Protein 9IQL (pdb70)

InterPro domains:
  IPR032710 NTF2-like domain superfamily [SSF54427] (3-113)
  IPR037401 SnoaL-like domain [PF12680] (7-111)

Radius of gyration: 18.55 Å; Cα contacts (8 Å, |Δi|>4): 536; chains: 2; bounding box: 49×42×44 Å

Nearest PDB structures (foldseek):
  4j9a-assembly1_A  TM=6.508E-01  e=3.817E-07  Pseudomonas aeruginosa PAO1
  3g16-assembly1_B  TM=7.110E-01  e=1.780E-06  Methylibium petroleiphilum PM1
  4kvh-assembly1_A-2  TM=7.326E-01  e=2.394E-06  Halomicrobium mukohataei DSM 12286
  6hnm-assembly1_A  TM=6.860E-01  e=4.360E-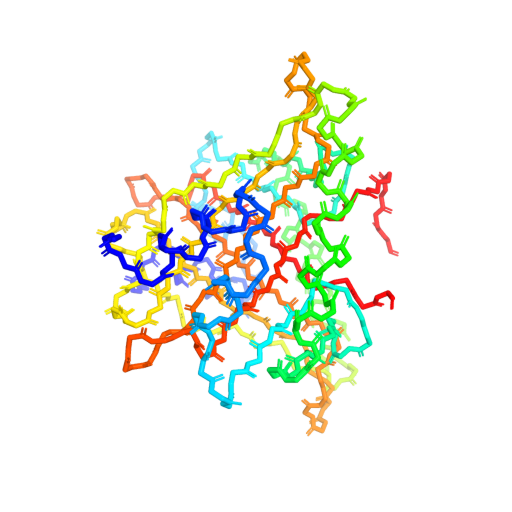05  Streptomyces antibioticus
  3g0k-assembly1_A-2  TM=7.110E-01  e=7.055E-04  Novosphingobium aromaticivorans DSM 12444

B-factor: mean 34.71, std 13.59, range [12.4, 86.82]

Secondary structure (DSSP, 8-state):
--SHHHHHHHHHHHT-HHHHHTTEEEEEEEEESEEBTTBEEEEHHHHHHHHHHHHHHHHHHHHTT-EEEEPPPEEBSSTTEEEEEEEEE-TTS-EEEEEEEEEEEETTEEEEEEEEE-B--/--SHHHHHHHHHHTT-HHHHHTTEEEEEEEEESBSBTTBEEEEHHHHHHHHHHHHHHHHHHHTTT-EEEEPPPEEBSSTTEEEEEEEEE-TT--EEEEEEEEEEEETTEEEEEEEEE-EE-S---

Solvent-accessible surface area: 12865 Å² total; per-residue (Å²): 88,167,28,24,0,19,70,13,36,72,4,39,90,160,37,65,23,82,23,1,79,47,5,1,10,123,87,1,39,15,35,15,6,32,0,69,85,6,1,75,51,44,61,24,116,79,0,87,94,23,13,60,90,75,43,85,104,41,139,74,33,152,93,116,35,47,78,42,43,114,76,99,16,46,48,5,99,62,98,67,43,0,2,0,49,32,9,34,79,89,87,127,37,90,35,24,28,53,1,0,2,6,0,33,18,106,139,50,84,0,39,32,11,8,14,0,78,4,31,101,89,92,158,27,24,0,37,69,11,37,97,5,36,95,166,35,63,21,87,21,1,76,57,6,0,7,123,85,1,38,13,35,16,7,88,7,106,86,7,2,126,51,25,63,25,116,85,0,96,88,19,14,45,83,72,58,99,124,48,157,68,36,169,82,119,44,43,66,41,61,111,92,91,14,50,51,5,94,64,102,70,44,0,4,0,50,30,19,35,90,78,90,123,28,85,37,25,25,53,1,0,2,4,0,32,18,101,139,57,87,0,37,32,12,8,15,2,92,1,26,98,77,94,70,64,156

Organism: Saccharothrix syringae (NCBI:txid103733)

Structure (mmCIF, N/CA/C/O backbone):
data_9IQL
#
_entry.id   9IQL
#
_cell.length_a   52.239
_cell.length_b   52.239
_cell.length_c   203.458
_cell.angle_alpha   90.000
_cell.angle_beta   90.000
_cell.angle_gamma   90.000
#
_symmetry.space_group_name_H-M   'P 43 21 2'
#
loop_
_entity.id
_entity.type
_entity.pdbx_description
1 polymer 'Nuclear transport factor 2 family protein'
2 non-polymer (5~{R},6~{R})-6-[(~{E})-5-[(2~{S},3~{S},5~{S})-5-(2-hydroxyethyl)-3,5-dimethyl-oxolan-2-yl]-3-methyl-2-oxidanylidene-pent-3-enyl]-5-propyl-oxane-2,4-dione
3 non-polymer 1,2-ETHANEDIOL
4 non-polymer DI(HYDROXYETHYL)ETHER
5 non-polymer 'SULFATE ION'
6 water water
#
loop_
_atom_site.group_PDB
_atom_site.id
_atom_site.typ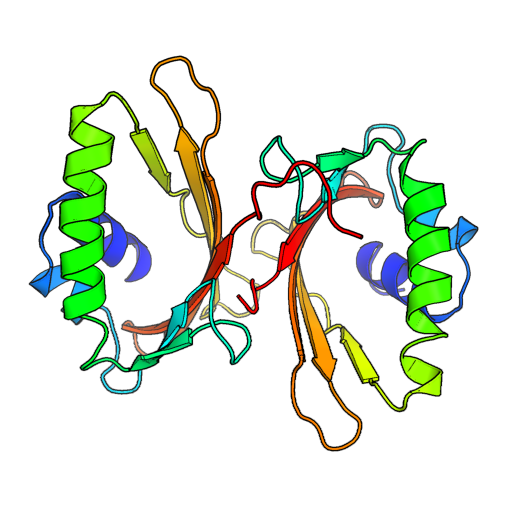e_symbol
_atom_site.label_atom_id
_atom_site.label_alt_id
_atom_site.label_comp_id
_atom_site.label_asym_id
_atom_site.label_entity_id
_atom_site.label_seq_id
_atom_site.pdbx_PDB_ins_code
_atom_site.Cartn_x
_atom_site.Cartn_y
_atom_site.Cartn_z
_atom_site.occupancy
_atom_site.B_iso_or_equiv
_atom_site.auth_seq_id
_atom_site.auth_comp_id
_atom_site.auth_asym_id
_atom_site.auth_atom_id
_atom_site.pdbx_PDB_model_num
ATOM 1 N N . ALA A 1 2 ? -2.63617 -5.44377 3.81197 1.000 28.07164 2 ALA A N 1
ATOM 2 C CA . ALA A 1 2 ? -1.35488 -5.74380 3.15493 1.000 26.10777 2 ALA A CA 1
ATOM 3 C C . ALA A 1 2 ? -0.52465 -4.46949 2.95917 1.000 27.07188 2 ALA A C 1
ATOM 4 O O . ALA A 1 2 ? -1.07053 -3.36941 2.99409 1.000 28.38576 2 ALA A O 1
ATOM 6 N N . LYS A 1 3 ? 0.78697 -4.60515 2.75727 1.000 24.45613 3 LYS A N 1
ATOM 7 C CA . LYS A 1 3 ? 1.62109 -3.41151 2.58830 1.000 24.17539 3 LYS A CA 1
ATOM 8 C C . LYS A 1 3 ? 1.49593 -2.77712 1.21679 1.000 26.62332 3 LYS A C 1
ATOM 9 O O . LYS A 1 3 ? 1.96991 -1.64509 1.04343 1.000 30.15373 3 LYS A O 1
ATOM 15 N N . SER A 1 4 ? 0.89541 -3.47228 0.25281 1.000 22.12577 4 SER A N 1
ATOM 16 C CA . SER A 1 4 ? 0.71573 -3.01301 -1.12288 1.000 20.93194 4 SER A CA 1
ATOM 17 C C . SER A 1 4 ? -0.08925 -4.08383 -1.84462 1.000 19.83755 4 SER A C 1
ATOM 18 O O . SER A 1 4 ? -0.29424 -5.17981 -1.31569 1.000 20.56405 4 SER A O 1
ATOM 21 N N . VAL A 1 5 ? -0.58595 -3.73945 -3.03742 1.000 19.60074 5 VAL A N 1
ATOM 22 C CA . VAL A 1 5 ? -1.38761 -4.68288 -3.81537 1.000 18.68762 5 VAL A CA 1
ATOM 23 C C . VAL A 1 5 ? -0.54024 -5.85426 -4.27308 1.000 17.44429 5 VAL A C 1
ATOM 24 O O . VAL A 1 5 ? -1.07232 -6.94107 -4.50455 1.000 18.44580 5 VAL A O 1
ATOM 28 N N . ILE A 1 6 ? 0.77252 -5.67934 -4.38729 1.000 16.64882 6 ILE A N 1
ATOM 29 C CA . ILE A 1 6 ? 1.62807 -6.81096 -4.71067 1.000 17.04723 6 ILE A CA 1
ATOM 30 C C . ILE A 1 6 ? 1.71376 -7.74281 -3.51623 1.000 17.31210 6 ILE A C 1
ATOM 31 O O . ILE A 1 6 ? 1.58112 -8.96081 -3.65024 1.000 17.99467 6 ILE A O 1
ATOM 36 N N . HIS A 1 7 ? 1.92995 -7.18926 -2.32377 1.000 17.51726 7 HIS A N 1
ATOM 37 C CA . HIS A 1 7 ? 1.81887 -8.00109 -1.10741 1.000 18.84131 7 HIS A CA 1
ATOM 38 C C . HIS A 1 7 ? 0.47468 -8.70937 -1.03268 1.000 22.42574 7 HIS A C 1
ATOM 39 O O . HIS A 1 7 ? 0.39136 -9.87356 -0.62228 1.000 25.91635 7 HIS A O 1
ATOM 46 N N . GLN A 1 8 ? -0.60892 -8.00541 -1.35526 1.000 21.38995 8 GLN A N 1
ATOM 47 C CA . GLN A 1 8 ? -1.90663 -8.65960 -1.25551 1.000 22.85504 8 GLN A CA 1
ATOM 48 C C . GLN A 1 8 ? -1.98520 -9.83832 -2.22067 1.000 21.37606 8 GLN A C 1
ATOM 49 O O . GLN A 1 8 ? -2.55881 -10.88368 -1.88314 1.000 23.43490 8 GLN A O 1
ATOM 55 N N . PHE A 1 9 ? -1.41250 -9.69418 -3.41679 1.000 19.92817 9 PHE A N 1
ATOM 56 C CA . PHE A 1 9 ? -1.48875 -10.77019 -4.40659 1.000 19.55770 9 PHE A CA 1
ATOM 57 C C . PHE A 1 9 ? -0.79519 -12.01435 -3.89913 1.000 20.45842 9 PHE A C 1
ATOM 58 O O . PHE A 1 9 ? -1.35405 -13.11941 -3.95874 1.000 22.64948 9 PHE A O 1
ATOM 66 N N . PHE A 1 10 ? 0.41431 -11.85615 -3.36609 1.000 19.82603 10 PHE A N 1
ATOM 67 C CA . PHE A 1 10 ? 1.12940 -13.04033 -2.91092 1.000 21.66677 10 PHE A CA 1
ATOM 68 C C . PHE A 1 10 ? 0.52593 -13.59192 -1.64159 1.000 25.47480 10 PHE A C 1
ATOM 69 O O . PHE A 1 10 ? 0.52560 -14.80860 -1.44539 1.000 28.07718 10 PHE A O 1
ATOM 77 N N . GLU A 1 11 ? -0.03820 -12.73081 -0.78703 1.000 23.91596 11 GLU A N 1
ATOM 78 C CA . GLU A 1 11 ? -0.68389 -13.23427 0.41270 1.000 26.29115 11 GLU A CA 1
ATOM 79 C C . GLU A 1 11 ? -1.94186 -14.02731 0.06577 1.000 26.86914 11 GLU A C 1
ATOM 80 O O . GLU A 1 11 ? -2.17148 -15.10434 0.62312 1.000 30.60006 11 GLU A O 1
ATOM 86 N N . SER A 1 12 ? -2.75318 -13.52722 -0.87148 1.000 24.18820 12 SER A N 1
ATOM 87 C CA . SER A 1 12 ? -3.92144 -14.29704 -1.30712 1.000 30.13823 12 SER A CA 1
ATOM 88 C C . SER A 1 12 ? -3.49611 -15.62744 -1.90728 1.000 27.59935 12 SER A C 1
ATOM 89 O O . SER A 1 12 ? -4.07751 -16.67589 -1.60022 1.000 35.85207 12 SER A O 1
ATOM 92 N N . GLY A 1 13 ? -2.50884 -15.59906 -2.79473 1.000 28.30879 13 GLY A N 1
ATOM 93 C CA . GLY A 1 13 ? -2.04075 -16.83805 -3.39654 1.000 32.48059 13 GLY A CA 1
ATOM 94 C C . GLY A 1 13 ? -1.59432 -17.84250 -2.35408 1.000 38.88035 13 GLY A C 1
ATOM 95 O O . GLY A 1 13 ? -1.99643 -19.01038 -2.37475 1.000 40.53664 13 GLY A O 1
ATOM 96 N N . ALA A 1 14 ? -0.75436 -17.39728 -1.42348 1.000 32.46505 14 ALA A N 1
ATOM 97 C CA . ALA A 1 14 ? -0.31246 -18.26603 -0.34581 1.000 30.37646 14 ALA A CA 1
ATOM 98 C C . ALA A 1 14 ? -1.47578 -18.82404 0.44995 1.000 39.83953 14 ALA A C 1
ATOM 99 O O . ALA A 1 14 ? -1.33133 -19.88268 1.06853 1.000 37.26087 14 ALA A O 1
ATOM 101 N N . LYS A 1 15 ? -2.62734 -18.15570 0.43682 1.000 32.48216 15 LYS A N 1
ATOM 102 C CA . LYS A 1 15 ? -3.79040 -18.63089 1.16485 1.000 39.31205 15 LYS A CA 1
ATOM 103 C C . LYS A 1 15 ? -4.68257 -19.53488 0.32073 1.000 40.77032 15 LYS A C 1
ATOM 104 O O . LYS A 1 15 ? -5.62456 -20.12552 0.85660 1.000 43.83865 15 LYS A O 1
ATOM 110 N N . GLY A 1 16 ? -4.39408 -19.68520 -0.97028 1.000 42.42214 16 GLY A N 1
ATOM 111 C CA . GLY A 1 16 ? -5.31303 -20.38276 -1.84178 1.000 41.17078 16 GLY A CA 1
ATOM 112 C C . GLY A 1 16 ? -6.53044 -19.59007 -2.24621 1.000 39.35684 16 GLY A C 1
ATOM 113 O O . GLY A 1 16 ? -7.48236 -20.17952 -2.76392 1.000 43.89835 16 GLY A O 1
ATOM 114 N N . ASP A 1 17 ? -6.54040 -18.27672 -2.00806 1.000 36.10664 17 ASP A N 1
ATOM 115 C CA . ASP A 1 17 ? -7.68095 -17.43119 -2.34926 1.000 39.17028 17 ASP A CA 1
ATOM 116 C C . ASP A 1 17 ? -7.50088 -16.93601 -3.78036 1.000 33.25022 17 ASP A C 1
ATOM 117 O O . ASP A 1 17 ? -7.05183 -15.81899 -4.04647 1.000 33.93688 17 ASP A O 1
ATOM 122 N N . VAL A 1 18 ? -7.86470 -17.80498 -4.72067 1.000 33.25578 18 VAL A N 1
ATOM 123 C CA . VAL A 1 18 ? -7.77894 -17.45979 -6.13692 1.000 31.74777 18 VAL A CA 1
ATOM 124 C C . VAL A 1 18 ? -8.54741 -16.17396 -6.41847 1.000 26.89523 18 VAL A C 1
ATOM 125 O O . VAL A 1 18 ? -8.06778 -15.28273 -7.13337 1.000 28.02262 18 VAL A O 1
ATOM 129 N N . ASP A 1 19 ? -9.75779 -16.06996 -5.88299 1.000 29.41531 19 ASP A N 1
ATOM 130 C CA . ASP A 1 19 ? -10.58221 -14.90345 -6.16533 1.000 30.93493 19 ASP A CA 1
ATOM 131 C C . ASP A 1 19 ? -9.95360 -13.63474 -5.60085 1.000 32.63340 19 ASP A C 1
ATOM 132 O O . ASP A 1 19 ? -9.99069 -12.57943 -6.24672 1.000 31.20618 19 ASP A O 1
ATOM 137 N N . GLY A 1 20 ? -9.36320 -13.71819 -4.40420 1.000 29.93536 20 GLY A N 1
ATOM 138 C CA . GLY A 1 20 ? -8.69507 -12.55456 -3.84400 1.000 26.82675 20 GLY A CA 1
ATOM 139 C C . GLY A 1 20 ? -7.49150 -12.13099 -4.65966 1.000 33.03214 20 GLY A C 1
ATOM 140 O O . GLY A 1 20 ? -7.25451 -10.93592 -4.85932 1.000 26.92382 20 GLY A O 1
ATOM 141 N N . ALA A 1 21 ? -6.72803 -13.10425 -5.16668 1.000 23.52930 21 ALA A N 1
ATOM 142 C CA . ALA A 1 21 ? -5.56477 -12.77323 -5.98481 1.000 21.51845 21 ALA A CA 1
ATOM 143 C C . ALA A 1 21 ? -5.98882 -12.18925 -7.32474 1.000 21.48019 21 ALA A C 1
ATOM 144 O O . ALA A 1 21 ? -5.38357 -11.22282 -7.80668 1.000 20.91511 21 ALA A O 1
ATOM 146 N N . TRP A 1 22 ? -7.02712 -12.76220 -7.93255 1.000 21.07873 22 TRP A N 1
ATOM 147 C CA . TRP A 1 22 ? -7.50816 -12.29941 -9.22648 1.000 21.31794 22 TRP A CA 1
ATOM 148 C C . TRP A 1 22 ? -7.96136 -10.84543 -9.14378 1.000 22.38562 22 TRP A C 1
ATOM 149 O O . TRP A 1 22 ? -7.71306 -10.05450 -10.06137 1.000 20.23212 22 TRP A O 1
ATOM 160 N N . ALA A 1 23 ? -8.55994 -10.46967 -8.02277 1.000 22.92483 23 ALA A N 1
ATOM 161 C CA . ALA A 1 23 ? -9.09413 -9.12826 -7.86278 1.000 24.81636 23 ALA A CA 1
ATOM 162 C C . ALA A 1 23 ? -8.00563 -8.07773 -7.73802 1.000 21.05935 23 ALA A C 1
ATOM 163 O O . ALA A 1 23 ? -8.32385 -6.88780 -7.82671 1.000 23.75395 23 ALA A O 1
ATOM 165 N N . CYS A 1 24 ? -6.75232 -8.48203 -7.50462 1.000 19.63271 24 CYS A N 1
ATOM 166 C CA . CYS A 1 24 ? -5.63430 -7.55071 -7.48237 1.000 18.78262 24 CYS A CA 1
ATOM 167 C C . CYS A 1 24 ? -5.34946 -6.95928 -8.85277 1.000 20.15328 24 CYS A C 1
ATOM 168 O O . CYS A 1 24 ? -4.69471 -5.91095 -8.91998 1.000 20.10552 24 CYS A O 1
ATOM 171 N N . PHE A 1 25 ? -5.86244 -7.56450 -9.93251 1.000 18.79412 25 PHE A N 1
ATOM 172 C CA . PHE A 1 25 ? -5.57839 -7.08856 -11.28884 1.000 17.21107 25 PHE A CA 1
ATOM 173 C C . PHE A 1 25 ? -6.65111 -6.11557 -11.78528 1.000 18.24930 25 PHE A C 1
ATOM 174 O O . PHE A 1 25 ? -7.85637 -6.30558 -11.55659 1.000 19.81973 25 PHE A O 1
ATOM 182 N N . ALA A 1 26 ? -6.20118 -5.06928 -12.48187 1.000 18.58310 26 ALA A N 1
ATOM 183 C CA . ALA A 1 26 ? -7.10867 -4.14552 -13.14975 1.000 20.10457 26 ALA A CA 1
ATOM 184 C C . ALA A 1 26 ? -7.78522 -4.87406 -14.30045 1.000 20.55010 26 ALA A C 1
ATOM 185 O O . ALA A 1 26 ? -7.26618 -5.86771 -14.81281 1.000 21.11285 26 ALA A O 1
ATOM 187 N N . ASP A 1 27 ? -8.95857 -4.38163 -14.72338 1.000 21.83653 27 ASP A N 1
ATOM 188 C CA . ASP A 1 27 ? -9.64776 -5.12463 -15.77301 1.000 21.93201 27 ASP A CA 1
ATOM 189 C C . ASP A 1 27 ? -8.86952 -5.11984 -17.08649 1.000 21.37864 27 ASP A C 1
ATOM 190 O O . ASP A 1 27 ? -9.04282 -6.04249 -17.89057 1.000 24.53145 27 ASP A O 1
ATOM 195 N N . ASP A 1 28 ? -8.02358 -4.11334 -17.33208 1.000 21.26045 28 ASP A N 1
ATOM 196 C CA . ASP A 1 28 ? -7.17625 -4.11370 -18.52265 1.000 21.52579 28 ASP A CA 1
ATOM 197 C C . ASP A 1 28 ? -5.76637 -4.66132 -18.27282 1.000 24.12632 28 ASP A C 1
ATOM 198 O O . ASP A 1 28 ? -4.87200 -4.43439 -19.09868 1.000 24.75559 28 ASP A O 1
ATOM 203 N N . ALA A 1 29 ? -5.55612 -5.39715 -17.18008 1.000 18.70080 29 ALA A N 1
ATOM 204 C CA . ALA A 1 29 ? -4.25080 -5.94385 -16.84175 1.000 18.38275 29 ALA A CA 1
ATOM 205 C C . ALA A 1 29 ? -3.85022 -7.06456 -17.79174 1.000 20.89818 29 ALA A C 1
ATOM 206 O O . ALA A 1 29 ? -4.69384 -7.71203 -18.43075 1.000 22.69623 29 ALA A O 1
ATOM 208 N N . VAL A 1 30 ? -2.52831 -7.27585 -17.89295 1.000 16.78496 30 VAL A N 1
ATOM 209 C CA . VAL A 1 30 ? -1.97133 -8.42747 -18.59034 1.000 19.65269 30 VAL A CA 1
ATOM 210 C C . VAL A 1 30 ? -0.94400 -9.10455 -17.7047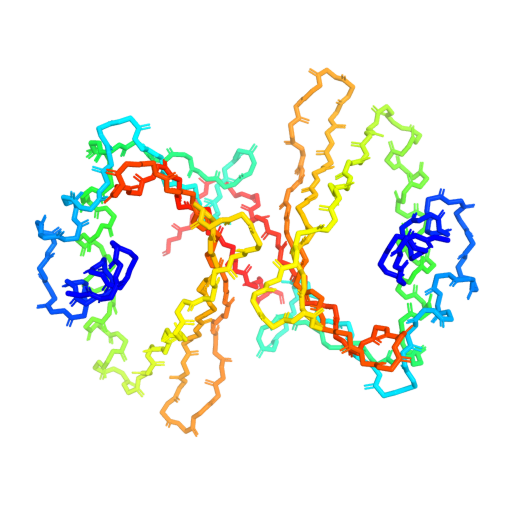1 1.000 18.16739 30 VAL A C 1
ATOM 211 O O . VAL A 1 30 ? -0.18928 -8.45964 -16.96192 1.000 16.76092 30 VAL A O 1
ATOM 215 N N . TRP A 1 31 ? -0.92395 -10.41927 -17.80381 1.000 16.54332 31 TRP A N 1
ATOM 216 C CA . TRP A 1 31 ? 0.11322 -11.26032 -17.24401 1.000 18.37781 31 TRP A CA 1
ATOM 217 C C . TRP A 1 31 ? 0.93806 -11.76483 -18.41470 1.000 20.38737 31 TRP A C 1
ATOM 218 O O . TRP A 1 31 ? 0.41057 -12.41503 -19.32922 1.000 16.54176 31 TRP A O 1
ATOM 229 N N . LEU A 1 32 ? 2.21386 -11.42248 -18.41752 1.000 15.49819 32 LEU A N 1
ATOM 230 C CA . LEU A 1 32 ? 3.10643 -11.75024 -19.53269 1.000 16.36864 32 LEU A CA 1
ATOM 231 C C . LEU A 1 32 ? 3.93595 -12.92971 -19.05210 1.000 19.36875 32 LEU A C 1
ATOM 232 O O . LEU A 1 32 ? 4.90292 -12.77266 -18.30088 1.000 16.35829 32 LEU A O 1
ATOM 237 N N . ALA A 1 33 ? 3.50934 -14.12143 -19.45293 1.000 18.30842 33 ALA A N 1
ATOM 238 C CA . ALA A 1 33 ? 4.08510 -15.35650 -18.95839 1.000 20.48167 33 ALA A CA 1
ATOM 239 C C . ALA A 1 33 ? 5.52519 -15.50230 -19.44429 1.000 17.83781 33 ALA A C 1
ATOM 240 O O . ALA A 1 33 ? 5.93209 -14.92256 -20.46091 1.000 18.80733 33 ALA A O 1
ATOM 242 N N . SER A 1 34 ? 6.29154 -16.30602 -18.71179 1.000 16.69441 34 SER A N 1
ATOM 243 C CA . SER A 1 34 ? 7.72022 -16.44512 -18.99138 1.000 15.91899 34 SER A CA 1
ATOM 244 C C . SER A 1 34 ? 8.04306 -17.30913 -20.20481 1.000 20.01035 34 SER A C 1
ATOM 245 O O . SER A 1 34 ? 9.20591 -17.30504 -20.63321 1.000 20.78690 34 SER A O 1
ATOM 248 N N . GLU A 1 35 ? 7.09078 -18.08342 -20.72551 1.000 20.58590 35 GLU A N 1
ATOM 249 C CA . GLU A 1 35 ? 7.31787 -18.93720 -21.88625 1.000 19.52308 35 GLU A CA 1
ATOM 250 C C . GLU A 1 35 ? 6.16040 -18.77898 -22.85572 1.000 18.80218 35 GLU A C 1
ATOM 251 O O . GLU A 1 35 ? 5.00803 -18.62884 -22.44396 1.000 25.90563 35 GLU A O 1
ATOM 257 N N . GLY A 1 36 ? 6.45808 -18.90243 -24.14238 1.000 21.97071 36 GLY A N 1
ATOM 258 C CA . GLY A 1 36 ? 5.42932 -18.81493 -25.14855 1.000 20.72341 36 GLY A CA 1
ATOM 259 C C . GLY A 1 36 ? 5.97818 -18.22516 -26.42233 1.000 23.90451 36 GLY A C 1
ATOM 260 O O . GLY A 1 36 ? 7.13734 -17.82368 -26.49113 1.000 23.06667 36 GLY A O 1
ATOM 261 N N . PRO A 1 37 ? 5.14275 -18.12567 -27.45463 1.000 23.19029 37 PRO A N 1
ATOM 262 C CA . PRO A 1 37 ? 5.63876 -17.75418 -28.78088 1.000 27.10150 37 PRO A CA 1
ATOM 263 C C . PRO A 1 37 ? 5.87642 -16.26639 -29.01660 1.000 29.59971 37 PRO A C 1
ATOM 264 O O . PRO A 1 37 ? 6.38584 -15.91456 -30.08954 1.000 33.72710 37 PRO A O 1
ATOM 268 N N . GLU A 1 38 ? 5.60900 -15.39363 -28.05434 1.000 34.92989 38 GLU A N 1
ATOM 269 C CA . GLU A 1 38 ? 5.55593 -13.97284 -28.38330 1.000 34.86144 38 GLU A CA 1
ATOM 270 C C . GLU A 1 38 ? 6.88819 -13.22253 -28.46313 1.000 39.80899 38 GLU A C 1
ATOM 271 O O . GLU A 1 38 ? 6.95878 -12.22655 -29.19564 1.000 35.47945 38 GLU A O 1
ATOM 277 N N . PRO A 1 39 ? 7.97123 -13.63199 -27.76678 1.000 33.98516 39 PRO A N 1
ATOM 278 C CA . PRO A 1 39 ? 8.16834 -14.74746 -26.82359 1.000 33.24975 39 PRO A CA 1
ATOM 279 C C . PRO A 1 39 ? 7.47803 -14.47980 -25.49833 1.000 31.76945 39 PRO A C 1
ATOM 280 O O . PRO A 1 39 ? 7.26996 -13.32457 -25.11168 1.000 31.07040 39 PRO A O 1
ATOM 284 N N . GLY A 1 40 ? 7.17847 -15.53367 -24.76330 1.000 31.47314 40 GLY A N 1
ATOM 285 C CA . GLY A 1 40 ? 6.29979 -15.41780 -23.63253 1.000 30.49668 40 GLY A CA 1
ATOM 286 C C . GLY A 1 40 ? 4.88268 -15.53119 -24.13695 1.000 31.12827 40 GLY A C 1
ATOM 287 O O . GLY A 1 40 ? 4.63896 -15.82161 -25.30457 1.000 32.32882 40 GLY A O 1
ATOM 288 N N . ARG A 1 41 ? 3.93360 -15.27125 -23.24497 1.000 19.44331 41 ARG A N 1
ATOM 289 C CA . ARG A 1 41 ? 2.52571 -15.37731 -23.62708 1.000 21.79866 41 ARG A CA 1
ATOM 290 C C . ARG A 1 41 ? 1.70166 -14.34464 -22.88011 1.000 19.78867 41 ARG A C 1
ATOM 291 O O . ARG A 1 41 ? 1.81436 -14.23682 -21.65859 1.000 20.70278 41 ARG A O 1
ATOM 299 N N . THR A 1 42 ? 0.84663 -13.61649 -23.60622 1.000 22.40156 42 THR A N 1
ATOM 300 C CA . THR A 1 42 ? 0.01451 -12.58836 -22.99560 1.000 19.46563 42 THR A CA 1
ATOM 301 C C . THR A 1 42 ? -1.29312 -13.21008 -22.53252 1.000 22.95919 42 THR A C 1
ATOM 302 O O . THR A 1 42 ? -2.01714 -13.82069 -23.32792 1.000 25.74919 42 THR A O 1
ATOM 306 N N . TYR A 1 43 ? -1.57833 -13.07615 -21.24805 1.000 20.81321 43 TYR A N 1
ATOM 307 C CA . TYR A 1 43 ? -2.85892 -13.46386 -20.66779 1.000 24.53161 43 TYR A CA 1
ATOM 308 C C . TYR A 1 43 ? -3.61280 -12.21629 -20.21789 1.000 23.60944 43 TYR A C 1
ATOM 309 O O . TYR A 1 43 ? -3.07336 -11.38647 -19.47315 1.000 21.76174 43 TYR A O 1
ATOM 318 N N . THR A 1 44 ? -4.85361 -12.07457 -20.67940 1.000 21.32130 44 THR A N 1
ATOM 319 C CA . THR A 1 44 ? -5.68749 -10.98395 -20.20976 1.000 24.95792 44 THR A CA 1
ATOM 320 C C . THR A 1 44 ? -6.35425 -11.37631 -18.89783 1.000 23.82550 44 THR A C 1
ATOM 321 O O . THR A 1 44 ? -6.24354 -12.50631 -18.42451 1.000 23.57307 44 THR A O 1
ATOM 325 N N . LYS A 1 45 ? -7.07235 -10.42793 -18.29940 1.000 22.06241 45 LYS A N 1
ATOM 326 C CA . LYS A 1 45 ? -7.59283 -10.69919 -16.96591 1.000 24.03040 45 LYS A CA 1
ATOM 327 C C . LYS A 1 45 ? -8.56471 -11.86974 -16.95780 1.000 27.81439 45 LYS A C 1
ATOM 328 O O . LYS A 1 45 ? -8.58398 -12.64947 -15.99862 1.000 27.99376 45 LYS A O 1
ATOM 334 N N A THR A 1 46 ? -9.39704 -11.99922 -17.99406 0.735 26.69715 46 THR A N 1
ATOM 335 N N B THR A 1 46 ? -9.35625 -12.01725 -18.02244 0.265 26.83845 46 THR A N 1
ATOM 336 C CA A THR A 1 46 ? -10.27268 -13.16067 -18.05150 0.735 25.63094 46 THR A CA 1
ATOM 337 C CA B THR A 1 46 ? -10.28529 -13.13244 -18.12780 0.265 25.88808 46 THR A CA 1
ATOM 338 C C A THR A 1 46 ? -9.45684 -14.44959 -18.03365 0.735 29.14107 46 THR A C 1
ATOM 339 C C B THR A 1 46 ? -9.58434 -14.46347 -18.33141 0.265 28.84076 46 THR A C 1
ATOM 340 O O A THR A 1 46 ? -9.86602 -15.44212 -17.41887 0.735 35.98805 46 THR A O 1
ATOM 341 O O B THR A 1 46 ? -10.22418 -15.50392 -18.15492 0.265 29.55367 46 THR A O 1
ATOM 348 N N . GLU A 1 47 ? -8.30029 -14.45769 -18.69348 1.000 23.71782 47 GLU A N 1
ATOM 349 C CA . GLU A 1 47 ? -7.50367 -15.67736 -18.74758 1.000 25.66922 47 GLU A CA 1
ATOM 350 C C . GLU A 1 47 ? -6.67184 -15.90530 -17.49235 1.000 24.73968 47 GLU A C 1
ATOM 351 O O . GLU A 1 47 ? -6.17305 -17.02092 -17.28649 1.000 30.36875 47 GLU A O 1
ATOM 357 N N . ILE A 1 48 ? -6.51695 -14.89048 -16.64151 1.000 24.91579 48 ILE A N 1
ATOM 358 C CA . ILE A 1 48 ? -5.59088 -15.02039 -15.51718 1.000 23.23787 48 ILE A CA 1
ATOM 359 C C . ILE A 1 48 ? -6.14794 -15.93920 -14.43778 1.000 22.69308 48 ILE A C 1
ATOM 360 O O . ILE A 1 48 ? -5.38824 -16.63794 -13.75456 1.000 24.04517 48 ILE A O 1
ATOM 365 N N . ARG A 1 49 ? -7.46623 -15.94835 -14.23699 1.000 25.16622 49 ARG A N 1
ATOM 366 C CA . ARG A 1 49 ? -7.99367 -16.73944 -13.13351 1.000 24.56881 49 ARG A CA 1
ATOM 367 C C . ARG A 1 49 ? -7.63593 -18.21543 -13.28914 1.000 28.38362 49 ARG A C 1
ATOM 368 O O . ARG A 1 49 ? -7.28519 -18.87898 -12.30619 1.000 29.12133 49 ARG A O 1
ATOM 376 N N . ASP A 1 50 ? -7.67994 -18.74033 -14.51663 1.000 29.69221 50 ASP A N 1
ATOM 377 C CA . ASP A 1 50 ? -7.34239 -20.14675 -14.70846 1.000 33.03746 50 ASP A CA 1
ATOM 378 C C . ASP A 1 50 ? -5.85916 -20.41371 -14.45602 1.000 33.27315 50 ASP A C 1
ATOM 379 O O . ASP A 1 50 ? -5.50552 -21.49178 -13.96561 1.000 30.37285 50 ASP A O 1
ATOM 384 N N . LEU A 1 51 ? -4.98227 -19.44899 -14.77677 1.000 28.01234 51 LEU A N 1
ATOM 385 C CA . LEU A 1 51 ? -3.57838 -19.56171 -14.40333 1.000 23.42035 51 LEU A CA 1
ATOM 386 C C . LEU A 1 51 ? -3.43389 -19.68324 -12.89188 1.000 30.41114 51 LEU A C 1
ATOM 387 O O . LEU A 1 51 ? -2.64066 -20.49106 -12.39007 1.000 26.50970 51 LEU A O 1
ATOM 392 N N . LEU A 1 52 ? -4.20885 -18.89479 -12.14140 1.000 24.20801 52 LEU A N 1
ATOM 393 C CA . LEU A 1 52 ? -4.08556 -18.93690 -10.69001 1.000 25.63891 52 LEU A CA 1
ATOM 394 C C . LEU A 1 52 ? -4.55963 -20.27231 -10.13809 1.000 25.13575 52 LEU A C 1
ATOM 395 O O . LEU A 1 52 ? -4.02638 -20.75587 -9.13816 1.000 27.16153 52 LEU A O 1
ATOM 400 N N . VAL A 1 53 ? -5.59733 -20.85734 -10.73929 1.000 24.77496 53 VAL A N 1
ATOM 401 C CA . VAL A 1 53 ? -6.03867 -22.18974 -10.33263 1.000 27.19685 53 VAL A CA 1
ATOM 402 C C . VAL A 1 53 ? -4.92824 -23.20499 -10.57006 1.000 26.89162 53 VAL A C 1
ATOM 403 O O . VAL A 1 53 ? -4.64701 -24.06268 -9.72230 1.000 32.86029 53 VAL A O 1
ATOM 407 N N . GLN A 1 54 ? -4.31028 -23.14175 -11.74712 1.000 28.46830 54 GLN A N 1
ATOM 408 C CA . GLN A 1 54 ? -3.21384 -24.04994 -12.06587 1.000 28.81216 54 GLN A CA 1
ATOM 409 C C . GLN A 1 54 ? -2.08347 -23.90064 -11.06689 1.000 29.60556 54 GLN A C 1
ATOM 410 O O . GLN A 1 54 ? -1.50965 -24.89849 -10.61008 1.000 33.84733 54 GLN A O 1
ATOM 416 N N . LEU A 1 55 ? -1.72779 -22.65617 -10.74702 1.000 25.16802 55 LEU A N 1
ATOM 417 C CA . LEU A 1 55 ? -0.60368 -22.41028 -9.85772 1.000 26.57703 55 LEU A CA 1
ATOM 418 C C . LEU A 1 55 ? -0.89998 -22.89150 -8.45250 1.000 28.47368 55 LEU A C 1
ATOM 419 O O . LEU A 1 55 ? -0.00167 -23.39385 -7.77140 1.000 29.89949 55 LEU A O 1
ATOM 424 N N . ASP A 1 56 ? -2.15143 -22.74718 -7.99927 1.000 31.29431 56 ASP A N 1
ATOM 425 C CA . ASP A 1 56 ? -2.51167 -23.23801 -6.67539 1.000 32.86821 56 ASP A CA 1
ATOM 426 C C . ASP A 1 56 ? -2.34859 -24.75137 -6.59544 1.000 31.62921 56 ASP A C 1
ATOM 427 O O . ASP A 1 56 ? -1.85822 -25.28431 -5.59051 1.000 32.21190 56 ASP A O 1
ATOM 432 N N . GLU A 1 57 ? -2.71236 -25.46453 -7.65925 1.000 30.72727 57 GLU A N 1
ATOM 433 C CA . GLU A 1 57 ? -2.57596 -26.91405 -7.58111 1.000 30.00706 57 GLU A CA 1
ATOM 434 C C . GLU A 1 57 ? -1.13100 -27.37639 -7.76333 1.000 31.86438 57 GLU A C 1
ATOM 435 O O . GLU A 1 57 ? -0.74456 -28.40024 -7.18665 1.000 35.39250 57 GLU A O 1
ATOM 441 N N . MET A 1 58 ? -0.33076 -26.65455 -8.55059 1.000 33.42372 58 MET A N 1
ATOM 442 C CA . MET A 1 58 ? 1.10928 -26.92273 -8.59925 1.000 30.73330 58 MET A CA 1
ATOM 443 C C . MET A 1 58 ? 1.78209 -26.64907 -7.26109 1.000 33.13670 58 MET A C 1
ATOM 444 O O . MET A 1 58 ? 2.64381 -27.42225 -6.81452 1.000 34.35075 58 MET A O 1
ATOM 449 N N . ALA A 1 59 ? 1.43137 -25.53206 -6.62459 1.000 33.23620 59 ALA A N 1
ATOM 450 C CA . ALA A 1 59 ? 1.95948 -25.23888 -5.29854 1.000 31.23354 59 ALA A CA 1
ATOM 451 C C . ALA A 1 59 ? 1.74086 -26.41357 -4.35058 1.000 33.76345 59 ALA A C 1
ATOM 452 O O . ALA A 1 59 ? 2.67350 -26.85219 -3.66883 1.000 36.55789 59 ALA A O 1
ATOM 454 N N . ARG A 1 60 ? 0.51226 -26.94629 -4.29559 1.000 33.93259 60 ARG A N 1
ATOM 455 C CA . ARG A 1 60 ? 0.24306 -28.03720 -3.36722 1.000 37.83753 60 ARG A CA 1
ATOM 456 C C . ARG A 1 60 ? 0.96875 -29.31069 -3.77318 1.000 36.36366 60 ARG A C 1
ATOM 457 O O . ARG A 1 60 ? 1.30345 -30.12822 -2.91171 1.000 38.38161 60 ARG A O 1
ATOM 465 N N A THR A 1 61 ? 1.23943 -29.48587 -5.06971 0.789 35.62294 61 THR A N 1
ATOM 466 N N B THR A 1 61 ? 1.23383 -29.49863 -5.06740 0.211 35.77410 61 THR A N 1
ATOM 467 C CA A THR A 1 61 ? 1.91897 -30.69887 -5.50398 0.789 40.62582 61 THR A CA 1
ATOM 468 C CA B THR A 1 61 ? 1.92424 -30.71418 -5.48344 0.211 40.54963 61 THR A CA 1
ATOM 469 C C A THR A 1 61 ? 3.40693 -30.65414 -5.17587 0.789 39.12367 61 THR A C 1
ATOM 470 C C B THR A 1 61 ? 3.41578 -30.65516 -5.17023 0.211 39.18829 61 THR A C 1
ATOM 471 O O A THR A 1 61 ? 3.96478 -31.66844 -4.73404 0.789 42.21779 61 THR A O 1
ATOM 472 O O B THR A 1 61 ? 3.99184 -31.66292 -4.74365 0.211 42.15732 61 THR A O 1
ATOM 479 N N . VAL A 1 62 ? 4.05782 -29.49854 -5.35731 1.000 37.69469 62 VAL A N 1
ATOM 480 C CA . VAL A 1 62 ? 5.47821 -29.39615 -5.00710 1.000 41.29920 62 VAL A CA 1
ATOM 481 C C . VAL A 1 62 ? 5.66276 -29.47116 -3.49128 1.000 40.41385 62 VAL A C 1
ATOM 482 O O . VAL A 1 62 ? 6.63750 -30.05604 -3.00441 1.000 36.88502 62 VAL A O 1
ATOM 486 N N . ARG A 1 63 ? 4.73894 -28.88132 -2.72353 1.000 37.73091 63 ARG A N 1
ATOM 487 C CA . ARG A 1 63 ? 4.79896 -29.01988 -1.27096 1.000 39.31264 63 ARG A CA 1
ATOM 488 C C . ARG A 1 63 ? 4.77095 -30.48228 -0.85304 1.000 37.59692 63 ARG A C 1
ATOM 489 O O . ARG A 1 63 ? 5.52208 -30.89209 0.03796 1.000 39.71702 63 ARG A O 1
ATOM 497 N N . ALA A 1 64 ? 3.90679 -31.28716 -1.47633 1.000 38.65571 64 ALA A N 1
ATOM 498 C CA . ALA A 1 64 ? 3.82427 -32.69535 -1.11242 1.000 41.83041 64 ALA A CA 1
ATOM 499 C C . ALA A 1 64 ? 5.08233 -33.46542 -1.48074 1.000 42.52216 64 ALA A C 1
ATOM 500 O O . ALA A 1 64 ? 5.27823 -34.58452 -0.98760 1.000 45.39151 64 ALA A O 1
ATOM 502 N N . GLN A 1 65 ? 5.92279 -32.90618 -2.34677 1.000 40.18985 65 GLN A N 1
ATOM 503 C CA . GLN A 1 65 ? 7.19714 -33.51816 -2.68461 1.000 44.89912 65 GLN A CA 1
ATOM 504 C C . GLN A 1 65 ? 8.34386 -32.98679 -1.84465 1.000 42.45638 65 GLN A C 1
ATOM 505 O O . GLN A 1 65 ? 9.49226 -33.39105 -2.05682 1.000 46.51617 65 GLN A O 1
ATOM 511 N N . GLY A 1 66 ? 8.05838 -32.10665 -0.89374 1.000 40.36458 66 GLY A N 1
ATOM 512 C CA . GLY A 1 66 ? 9.07579 -31.56282 -0.02996 1.000 42.93374 66 GLY A CA 1
ATOM 513 C C . GLY A 1 66 ? 9.74001 -30.33289 -0.58178 1.000 37.93560 66 GLY A C 1
ATOM 514 O O . GLY A 1 66 ? 10.75606 -29.89784 -0.03032 1.000 44.88263 66 GLY A O 1
ATOM 515 N N . MET A 1 67 ? 9.21593 -29.77579 -1.66898 1.000 34.50052 67 MET A N 1
ATOM 516 C CA . MET A 1 67 ? 9.79208 -28.58185 -2.26120 1.000 40.90290 67 MET A CA 1
ATOM 517 C C . MET A 1 67 ? 9.27830 -27.33265 -1.54721 1.000 46.49526 67 MET A C 1
ATOM 518 O O . MET A 1 67 ? 8.20080 -27.32973 -0.94393 1.000 42.34451 67 MET A O 1
ATOM 523 N N . ASP A 1 68 ? 10.06222 -26.26206 -1.62328 1.000 43.85576 68 ASP A N 1
ATOM 524 C CA . ASP A 1 68 ? 9.76646 -25.02249 -0.91377 1.000 42.36857 68 ASP A CA 1
ATOM 525 C C . ASP A 1 68 ? 9.79913 -23.87432 -1.91586 1.000 35.53750 68 ASP A C 1
ATOM 526 O O . ASP A 1 68 ? 10.85589 -23.57544 -2.48215 1.000 39.87298 68 ASP A O 1
ATOM 531 N N . GLY A 1 69 ? 8.64189 -23.24966 -2.14592 1.000 33.35220 69 GLY A N 1
ATOM 532 C CA . GLY A 1 69 ? 8.54145 -22.06708 -2.98656 1.000 35.42806 69 GLY A CA 1
ATOM 533 C C . GLY A 1 69 ? 8.76080 -20.79597 -2.19290 1.000 38.99821 69 GLY A C 1
ATOM 534 O O . GLY A 1 69 ? 8.01176 -20.51553 -1.25095 1.000 40.46158 69 GLY A O 1
ATOM 535 N N . VAL A 1 70 ? 9.77472 -20.01341 -2.55924 1.000 30.19659 70 VAL A N 1
ATOM 536 C CA . VAL A 1 70 ? 10.16777 -18.83477 -1.79386 1.000 33.07805 70 VAL A CA 1
ATOM 537 C C . VAL A 1 70 ? 9.97225 -17.60094 -2.66724 1.000 35.80740 70 VAL A C 1
ATOM 538 O O . VAL A 1 70 ? 10.53503 -17.51590 -3.76585 1.000 32.89464 70 VAL A O 1
ATOM 542 N N . PHE A 1 71 ? 9.16891 -16.65050 -2.18702 1.000 31.65799 71 PHE A N 1
ATOM 543 C CA . PHE A 1 71 ? 8.97377 -15.36279 -2.84459 1.000 26.86378 71 PHE A CA 1
ATOM 544 C C . PHE A 1 71 ? 9.57179 -14.28079 -1.95945 1.000 32.21990 71 PHE A C 1
ATOM 545 O O . PHE A 1 71 ? 9.14030 -14.10971 -0.81531 1.000 33.74984 71 PHE A O 1
ATOM 553 N N . GLU A 1 72 ? 10.56199 -13.55992 -2.48392 1.000 21.80055 72 GLU A N 1
ATOM 554 C CA . GLU A 1 72 ? 11.22021 -12.51889 -1.71036 1.000 24.28803 72 GLU A CA 1
ATOM 555 C C . GLU A 1 72 ? 10.27461 -11.34261 -1.51662 1.000 26.16252 72 GLU A C 1
ATOM 556 O O . GLU A 1 72 ? 9.27170 -11.19923 -2.21365 1.000 26.24779 72 GLU A O 1
ATOM 562 N N . GLU A 1 73 ? 10.58790 -10.51121 -0.53631 1.000 30.25378 73 GLU A N 1
ATOM 563 C CA . GLU A 1 73 ? 9.77520 -9.32835 -0.32351 1.000 26.64892 73 GLU A CA 1
ATOM 564 C C . GLU A 1 73 ? 9.86525 -8.43666 -1.55920 1.000 21.76624 73 GLU A C 1
ATOM 565 O O . GLU A 1 73 ? 10.95693 -8.25447 -2.10912 1.000 22.90160 73 GLU A O 1
ATOM 571 N N . PRO A 1 74 ? 8.75077 -7.86736 -2.01607 1.000 23.21833 74 PRO A N 1
ATOM 572 C CA . PRO A 1 74 ? 8.80635 -6.96141 -3.16669 1.000 17.55968 74 PRO A CA 1
ATOM 573 C C . PRO A 1 74 ? 9.73748 -5.79832 -2.88772 1.000 19.85261 74 PRO A C 1
ATOM 574 O O . PRO A 1 74 ? 9.79893 -5.28577 -1.76666 1.000 22.56842 74 PRO A O 1
ATOM 578 N N . VAL A 1 75 ? 10.47829 -5.38660 -3.91202 1.000 19.80562 75 VAL A N 1
ATOM 579 C CA . VAL A 1 75 ? 11.31417 -4.18761 -3.81953 1.000 21.40785 75 VAL A CA 1
ATOM 580 C C . VAL A 1 75 ? 10.83718 -3.21201 -4.87207 1.000 16.32662 75 VAL A C 1
ATOM 581 O O . VAL A 1 75 ? 10.83789 -3.53465 -6.07006 1.000 19.02803 75 VAL A O 1
ATOM 585 N N . PHE A 1 76 ? 10.40731 -2.03542 -4.43351 1.000 17.86616 76 PHE A N 1
ATOM 586 C CA . PHE A 1 76 ? 9.90446 -1.05831 -5.38639 1.000 18.90104 76 PHE A CA 1
ATOM 587 C C . PHE A 1 76 ? 11.05715 -0.35113 -6.10077 1.000 23.64553 76 PHE A C 1
ATOM 588 O O . PHE A 1 76 ? 12.19787 -0.30857 -5.62057 1.000 24.20469 76 PHE A O 1
ATOM 596 N N . LEU A 1 77 ? 10.75846 0.17204 -7.28450 1.000 19.82921 77 LEU A N 1
ATOM 597 C CA . LEU A 1 77 ? 11.75119 0.94076 -8.02651 1.000 22.34829 77 LEU A CA 1
ATOM 598 C C . LEU A 1 77 ? 11.64938 2.42554 -7.66527 1.000 23.20459 77 LEU A C 1
ATOM 599 O O . LEU A 1 77 ? 10.75938 2.84694 -6.92227 1.000 22.87765 77 LEU A O 1
ATOM 604 N N . THR A 1 78 ? 12.56841 3.24200 -8.19542 1.000 20.98617 78 THR A N 1
ATOM 605 C CA . THR A 1 78 ? 12.45029 4.68672 -7.99612 1.000 22.77418 78 THR A CA 1
ATOM 606 C C . THR A 1 78 ? 11.15304 5.20870 -8.58736 1.000 29.19853 78 THR A C 1
ATOM 607 O O . THR A 1 78 ? 10.66151 6.25483 -8.15762 1.000 27.20539 78 THR A O 1
ATOM 611 N N . ASP A 1 79 ? 10.61047 4.49527 -9.57846 1.000 29.93872 79 ASP A N 1
ATOM 612 C CA . ASP A 1 79 ? 9.24037 4.67440 -10.03651 1.000 28.72708 79 ASP A CA 1
ATOM 613 C C . ASP A 1 79 ? 8.35667 3.84713 -9.11373 1.000 22.98367 79 ASP A C 1
ATOM 614 O O . ASP A 1 79 ? 8.38776 2.60685 -9.19555 1.000 20.65454 79 ASP A O 1
ATOM 619 N N . PRO A 1 80 ? 7.59571 4.46470 -8.20552 1.000 24.61105 80 PRO A N 1
ATOM 620 C CA . PRO A 1 80 ? 6.91442 3.69307 -7.15945 1.000 27.46994 80 PRO A CA 1
ATOM 621 C C . PRO A 1 80 ? 5.77607 2.83621 -7.68774 1.000 25.89751 80 PRO A C 1
ATOM 622 O O . PRO A 1 80 ? 5.24493 2.02043 -6.92464 1.000 24.66973 80 PRO A O 1
ATOM 626 N N . ASP A 1 81 ? 5.38697 2.98484 -8.95468 1.000 21.81858 81 ASP A N 1
ATOM 627 C CA . ASP A 1 81 ? 4.40614 2.08987 -9.56201 1.000 21.52675 81 ASP A CA 1
ATOM 628 C C . ASP A 1 81 ? 5.03556 0.85036 -10.20244 1.000 18.54818 81 ASP A C 1
ATOM 629 O O . ASP A 1 81 ? 4.33707 0.08653 -10.87299 1.000 19.99432 81 ASP A O 1
ATOM 634 N N . LYS A 1 82 ? 6.34189 0.62549 -10.02041 1.000 16.91050 82 LYS A N 1
ATOM 635 C CA . LYS A 1 82 ? 6.99395 -0.59086 -10.49591 1.000 18.67991 82 LYS A CA 1
ATOM 636 C C . LYS A 1 82 ? 7.72926 -1.25905 -9.34547 1.000 17.77732 82 LYS A C 1
ATOM 637 O O . LYS A 1 82 ? 8.22790 -0.60026 -8.42435 1.000 17.98547 82 LYS A O 1
ATOM 643 N N . ALA A 1 83 ? 7.77133 -2.58621 -9.38056 1.000 15.95100 83 ALA A N 1
ATOM 644 C CA . ALA A 1 83 ? 8.50374 -3.29378 -8.34473 1.000 15.24797 83 ALA A CA 1
ATOM 645 C C . ALA A 1 83 ? 8.93483 -4.64596 -8.88428 1.000 16.52343 83 ALA A C 1
ATOM 646 O O . ALA A 1 83 ? 8.37500 -5.14189 -9.86433 1.000 17.94834 83 ALA A O 1
ATOM 648 N N . VAL A 1 84 ? 9.95166 -5.23827 -8.24683 1.000 14.00736 84 VAL A N 1
ATOM 649 C CA . VAL A 1 84 ? 10.37138 -6.58396 -8.62516 1.000 13.96445 84 VAL A CA 1
ATOM 650 C C . VAL A 1 84 ? 10.14132 -7.51242 -7.45221 1.000 15.06118 84 VAL A C 1
ATOM 651 O O . VAL A 1 84 ? 10.22907 -7.11998 -6.27386 1.000 17.07896 84 VAL A O 1
ATOM 655 N N . VAL A 1 85 ? 9.80479 -8.75856 -7.78261 1.000 14.33080 85 VAL A N 1
ATOM 656 C CA . VAL A 1 85 ? 9.68508 -9.81486 -6.79827 1.000 15.81882 85 VAL A CA 1
ATOM 657 C C . VAL A 1 85 ? 10.56289 -10.94608 -7.30387 1.000 19.18517 85 VAL A C 1
ATOM 658 O O . VAL A 1 85 ? 10.23523 -11.57188 -8.31840 1.000 17.47683 85 VAL A O 1
ATOM 662 N N . GLU A 1 86 ? 11.66860 -11.21665 -6.60246 1.000 17.23331 86 GLU A N 1
ATOM 663 C CA . GLU A 1 86 ? 12.47947 -12.40302 -6.88871 1.000 17.49053 86 GLU A CA 1
ATOM 664 C C . GLU A 1 86 ? 11.85833 -13.65002 -6.24994 1.000 21.48651 86 GLU A C 1
ATOM 665 O O . GLU A 1 86 ? 11.25985 -13.59163 -5.17554 1.000 22.07683 86 GLU A O 1
ATOM 671 N N . TRP A 1 87 ? 12.00085 -14.79124 -6.92012 1.000 17.68337 87 TRP A N 1
ATOM 672 C CA . TRP A 1 87 ? 11.41179 -16.02078 -6.39128 1.000 19.99914 87 TRP A CA 1
ATOM 673 C C . TRP A 1 87 ? 12.21581 -17.23583 -6.82449 1.000 21.31239 87 TRP A C 1
ATOM 674 O O . TRP A 1 87 ? 12.98114 -17.18757 -7.79088 1.000 19.33886 87 TRP A O 1
ATOM 685 N N . SER A 1 88 ? 12.02042 -18.33779 -6.09467 1.000 22.37185 88 SER A N 1
ATOM 686 C CA . SER A 1 88 ? 12.73901 -19.57580 -6.37358 1.000 20.27425 88 SER A CA 1
ATOM 687 C C . SER A 1 88 ? 11.94062 -20.76551 -5.86433 1.000 31.68439 88 SER A C 1
ATOM 688 O O . SER A 1 88 ? 11.08675 -20.63998 -4.98608 1.000 25.59745 88 SER A O 1
ATOM 691 N N . LEU A 1 89 ? 12.23121 -21.92710 -6.44261 1.000 25.46294 89 LEU A N 1
ATOM 692 C CA . LEU A 1 89 ? 11.75155 -23.21062 -5.94751 1.000 24.02866 89 LEU A CA 1
ATOM 693 C C . LEU A 1 89 ? 12.94713 -24.04146 -5.53695 1.000 32.92087 89 LEU A C 1
ATOM 694 O O . LEU A 1 89 ? 13.87367 -24.22553 -6.33236 1.000 30.75467 89 LEU A O 1
ATOM 699 N N . ARG A 1 90 ? 12.90463 -24.57478 -4.31445 1.000 33.90390 90 ARG A N 1
ATOM 700 C CA . ARG A 1 90 ? 14.02821 -25.27707 -3.71416 1.000 34.96553 90 ARG A CA 1
ATOM 701 C C . ARG A 1 90 ? 13.59702 -26.67497 -3.29319 1.000 41.37534 90 ARG A C 1
ATOM 702 O O . ARG A 1 90 ? 12.51246 -26.85393 -2.72725 1.000 41.07373 90 ARG A O 1
ATOM 710 N N . LYS A 1 91 ? 14.42670 -27.66302 -3.61127 1.000 40.20193 91 LYS A N 1
ATOM 711 C CA . LYS A 1 91 ? 14.29212 -28.96508 -2.98076 1.000 44.68140 91 LYS A CA 1
ATOM 712 C C . LYS A 1 91 ? 14.40080 -28.81418 -1.46112 1.000 43.84055 91 LYS A C 1
ATOM 713 O O . LYS A 1 91 ? 14.83906 -27.78429 -0.93175 1.000 52.14539 91 LYS A O 1
ATOM 719 N N . ALA A 1 92 ? 13.98192 -29.85652 -0.74470 1.000 54.25788 92 ALA A N 1
ATOM 720 C CA . ALA A 1 92 ? 13.89795 -29.74068 0.71029 1.000 55.64031 92 ALA A CA 1
ATOM 721 C C . ALA A 1 92 ? 15.24489 -29.40492 1.34788 1.000 59.24103 92 ALA A C 1
ATOM 722 O O . ALA A 1 92 ? 15.28921 -28.66207 2.33706 1.000 57.82387 92 ALA A O 1
ATOM 724 N N . ASP A 1 93 ? 16.34769 -29.92513 0.80027 1.000 55.26170 93 ASP A N 1
ATOM 725 C CA . ASP A 1 93 ? 17.66386 -29.60863 1.34463 1.000 53.75604 93 ASP A CA 1
ATOM 726 C C . ASP A 1 93 ? 18.08762 -28.16865 1.06777 1.000 54.17125 93 ASP A C 1
ATOM 727 O O . ASP A 1 93 ? 18.93094 -27.64263 1.79991 1.000 54.11590 93 ASP A O 1
ATOM 732 N N . GLY A 1 94 ? 17.51643 -27.51439 0.05547 1.000 53.45098 94 GLY A N 1
ATOM 733 C CA . GLY A 1 94 ? 17.87679 -26.15386 -0.30486 1.000 52.10467 94 GLY A CA 1
ATOM 734 C C . GLY A 1 94 ? 18.30116 -25.97740 -1.74551 1.000 46.36009 94 GLY A C 1
ATOM 735 O O . GLY A 1 94 ? 18.44288 -24.82996 -2.19377 1.000 50.34303 94 GLY A O 1
ATOM 736 N N . GLU A 1 95 ? 18.51485 -27.06060 -2.49278 1.000 48.57698 95 GLU A N 1
ATOM 737 C CA . GLU A 1 95 ? 18.90895 -26.93343 -3.88770 1.000 46.83611 95 GLU A CA 1
ATOM 738 C C . GLU A 1 95 ? 17.82914 -26.20937 -4.68407 1.000 45.45083 95 GLU A C 1
ATOM 739 O O . GLU A 1 95 ? 16.63071 -26.43900 -4.49306 1.000 44.02426 95 GLU A O 1
ATOM 745 N N . VAL A 1 96 ? 18.26409 -25.33339 -5.58475 1.000 40.21712 96 VAL A N 1
ATOM 746 C CA . VAL A 1 96 ? 17.35806 -24.54213 -6.41126 1.000 32.85393 96 VAL A CA 1
ATOM 747 C C . VAL A 1 96 ? 17.10908 -25.27257 -7.72357 1.000 35.61682 96 VAL A C 1
ATOM 748 O O . VAL A 1 96 ? 18.05185 -25.67354 -8.41657 1.000 36.98023 96 VAL A O 1
ATOM 752 N N . VAL A 1 97 ? 15.83525 -25.48231 -8.05300 1.000 31.28349 97 VAL A N 1
ATOM 753 C CA . VAL A 1 97 ? 15.46852 -26.08390 -9.32945 1.000 30.96607 97 VAL A CA 1
ATOM 754 C C . VAL A 1 97 ? 14.74786 -25.10827 -10.24033 1.000 30.83797 97 VAL A C 1
ATOM 755 O O . VAL A 1 97 ? 14.62171 -25.38383 -11.44214 1.000 35.83696 97 VAL A O 1
ATOM 759 N N . ASP A 1 98 ? 14.30371 -23.96500 -9.72446 1.000 24.19403 98 ASP A N 1
ATOM 760 C CA . ASP A 1 98 ? 13.59269 -22.96479 -10.50055 1.000 21.96686 98 ASP A CA 1
ATOM 761 C C . ASP A 1 98 ? 13.90458 -21.61622 -9.88562 1.000 21.53107 98 ASP A C 1
ATOM 762 O O . ASP A 1 98 ? 13.88182 -21.47297 -8.66090 1.000 22.74538 98 ASP A O 1
ATOM 767 N N . ARG A 1 99 ? 14.17092 -20.62083 -10.72247 1.000 20.20758 99 ARG A N 1
ATOM 768 C CA . ARG A 1 99 ? 14.44485 -19.29680 -10.19187 1.000 17.47974 99 ARG A CA 1
ATOM 769 C C . ARG A 1 99 ? 14.00453 -18.26279 -11.20582 1.000 17.93225 99 ARG A C 1
ATOM 770 O O . ARG A 1 99 ? 14.20671 -18.43791 -12.40900 1.000 17.85573 99 ARG A O 1
ATOM 778 N N . GLY A 1 100 ? 13.39565 -17.19037 -10.72198 1.000 17.51840 100 GLY A N 1
ATOM 779 C CA . GLY A 1 100 ? 12.90575 -16.17582 -11.63179 1.000 17.72138 100 GLY A CA 1
ATOM 780 C C . GLY A 1 100 ? 12.69646 -14.84585 -10.94732 1.000 14.34903 100 GLY A C 1
ATOM 781 O O . GLY A 1 100 ? 13.06665 -14.65192 -9.79022 1.000 16.19689 100 GLY A O 1
ATOM 782 N N . ILE A 1 101 ? 12.06222 -13.93044 -11.68323 1.000 14.97759 101 ILE A N 1
ATOM 783 C CA . ILE A 1 101 ? 11.78401 -12.59261 -11.17874 1.000 14.95816 101 ILE A CA 1
ATOM 784 C C . ILE A 1 101 ? 10.54003 -12.09789 -11.90074 1.000 21.35193 101 ILE A C 1
ATOM 785 O O . ILE A 1 101 ? 10.34659 -12.38749 -13.08447 1.000 19.28086 101 ILE A O 1
ATOM 790 N N . ASP A 1 102 ? 9.67310 -11.38780 -11.16837 1.000 15.99582 102 ASP A N 1
ATOM 791 C CA . ASP A 1 102 ? 8.50622 -10.73059 -11.73395 1.000 16.51568 102 ASP A CA 1
ATOM 792 C C . ASP A 1 102 ? 8.74101 -9.23068 -11.67883 1.000 17.00974 102 ASP A C 1
ATOM 793 O O . ASP A 1 102 ? 9.14968 -8.69665 -10.63472 1.000 17.16963 102 ASP A O 1
ATOM 798 N N . LEU A 1 103 ? 8.46455 -8.55374 -12.78388 1.000 16.45956 103 LEU A N 1
ATOM 799 C CA . LEU A 1 103 ? 8.41785 -7.10034 -12.83258 1.000 16.32313 103 LEU A CA 1
ATOM 800 C C . LEU A 1 103 ? 6.95888 -6.66437 -12.86430 1.000 14.55536 103 LEU A C 1
ATOM 801 O O . LEU A 1 103 ? 6.25400 -6.95480 -13.84232 1.000 16.46869 103 LEU A O 1
ATOM 806 N N . PHE A 1 104 ? 6.52244 -5.95051 -11.81749 1.000 12.39987 104 PHE A N 1
ATOM 807 C CA . PHE A 1 104 ? 5.14886 -5.44906 -11.69391 1.000 14.07155 104 PHE A CA 1
ATOM 808 C C . PHE A 1 104 ? 5.03335 -3.99483 -12.12205 1.000 19.54198 104 PHE A C 1
ATOM 809 O O . PHE A 1 104 ? 5.89114 -3.16144 -11.80822 1.000 17.52270 104 PHE A O 1
ATOM 817 N N . THR A 1 105 ? 3.94706 -3.69187 -12.82088 1.000 14.67739 105 THR A N 1
ATOM 818 C CA . THR A 1 105 ? 3.54561 -2.31755 -13.08479 1.000 14.63560 105 THR A CA 1
ATOM 819 C C . THR A 1 105 ? 2.18073 -2.14087 -12.45278 1.000 17.52874 105 THR A C 1
ATOM 820 O O . THR A 1 105 ? 1.28065 -2.96338 -12.69385 1.000 18.16804 105 THR A O 1
ATOM 824 N N . LEU A 1 106 ? 2.05099 -1.10395 -11.62446 1.000 15.46718 106 LEU A N 1
ATOM 825 C CA . LEU A 1 106 ? 0.81004 -0.79975 -10.92313 1.000 15.88578 106 LEU A CA 1
ATOM 826 C C . LEU A 1 106 ? 0.15457 0.45861 -11.47893 1.000 18.24539 106 LEU A C 1
ATOM 827 O O . LEU A 1 106 ? 0.80079 1.34985 -12.04336 1.000 21.23233 106 LEU A O 1
ATOM 832 N N . ARG A 1 107 ? -1.15130 0.54180 -11.25320 1.000 19.18374 107 ARG A N 1
ATOM 833 C CA . ARG A 1 107 ? -1.90164 1.75033 -11.56832 1.000 19.76934 107 ARG A CA 1
ATOM 834 C C . ARG A 1 107 ? -3.04206 1.85244 -10.57607 1.000 21.63291 107 ARG A C 1
ATOM 835 O O . ARG A 1 107 ? -3.86708 0.93758 -10.50218 1.000 21.05989 107 ARG A O 1
ATOM 843 N N . ASP A 1 108 ? -3.08090 2.94750 -9.81417 1.000 27.10324 108 ASP A N 1
ATOM 844 C CA . ASP A 1 108 ? -4.22775 3.24235 -8.94135 1.000 27.12055 108 ASP A CA 1
ATOM 845 C C . ASP A 1 108 ? -4.53411 2.07874 -7.99308 1.000 29.68800 108 ASP A C 1
ATOM 846 O O . ASP A 1 108 ? -5.69516 1.72118 -7.77658 1.000 29.51971 108 ASP A O 1
ATOM 851 N N . GLY A 1 109 ? -3.47720 1.47687 -7.43668 1.000 25.92429 109 GLY A N 1
ATOM 852 C CA . GLY A 1 109 ? -3.62006 0.40655 -6.46964 1.000 30.57748 109 GLY A CA 1
ATOM 853 C C . GLY A 1 109 ? -3.97151 -0.94341 -7.04944 1.000 26.41715 109 GLY A C 1
ATOM 854 O O . GLY A 1 109 ? -4.33787 -1.85154 -6.29690 1.000 24.18145 109 GLY A O 1
ATOM 855 N N . LYS A 1 110 ? -3.89351 -1.10294 -8.35345 1.000 21.03060 110 LYS A N 1
ATOM 856 C CA . LYS A 1 110 ? -4.14964 -2.38443 -8.96870 1.000 18.57696 110 LYS A CA 1
ATOM 857 C C . LYS A 1 110 ? -2.94102 -2.80069 -9.78409 1.000 17.16502 110 LYS A C 1
ATOM 858 O O . LYS A 1 110 ?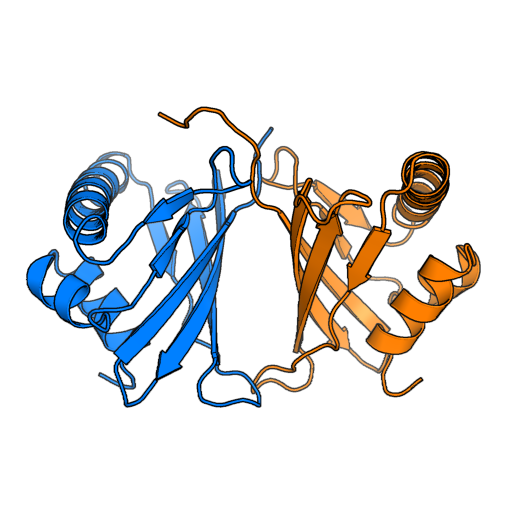 -2.12992 -1.96569 -10.18234 1.000 19.01470 110 LYS A O 1
ATOM 864 N N . ILE A 1 111 ? -2.81457 -4.10040 -10.01928 1.000 17.54946 111 ILE A N 1
ATOM 865 C CA . ILE A 1 111 ? -1.74016 -4.59133 -10.87665 1.000 15.59446 111 ILE A CA 1
ATOM 866 C C . ILE A 1 111 ? -2.16564 -4.40035 -12.31963 1.000 16.51435 111 ILE A C 1
ATOM 867 O O . ILE A 1 111 ? -3.24068 -4.84806 -12.72069 1.000 19.36063 111 ILE A O 1
ATOM 872 N N . LEU A 1 112 ? -1.33065 -3.71509 -13.09663 1.000 17.64155 112 LEU A N 1
ATOM 873 C CA . LEU A 1 112 ? -1.57922 -3.49158 -14.51118 1.000 15.47321 112 LEU A CA 1
ATOM 874 C C . LEU A 1 112 ? -0.77093 -4.44126 -15.38033 1.000 17.97586 112 LEU A C 1
ATOM 875 O O . LEU A 1 112 ? -1.26228 -4.89773 -16.40941 1.000 18.16108 112 LEU A O 1
ATOM 880 N N . VAL A 1 113 ? 0.45335 -4.75799 -14.98494 1.000 15.78171 113 VAL A N 1
ATOM 881 C CA . VAL A 1 113 ? 1.28976 -5.70107 -15.71973 1.000 15.76795 113 VAL A CA 1
ATOM 882 C C . VAL A 1 113 ? 1.99946 -6.56998 -14.70806 1.000 16.24008 113 VAL A C 1
ATOM 883 O O . VAL A 1 113 ? 2.56641 -6.05500 -13.74098 1.000 15.01360 113 VAL A O 1
ATOM 887 N N . LYS A 1 114 ? 1.95689 -7.87872 -14.91028 1.000 17.22654 114 LYS A N 1
ATOM 888 C CA . LYS A 1 114 ? 2.86913 -8.79700 -14.23681 1.000 14.75760 114 LYS A CA 1
ATOM 889 C C . LYS A 1 114 ? 3.71237 -9.45539 -15.32554 1.000 15.47262 114 LYS A C 1
ATOM 890 O O . LYS A 1 114 ? 3.20764 -10.24579 -16.12687 1.000 18.07437 114 LYS A O 1
ATOM 896 N N . ASP A 1 115 ? 4.98634 -9.09254 -15.38605 1.000 13.75164 115 ASP A N 1
ATOM 897 C CA . ASP A 1 115 ? 5.90582 -9.53811 -16.43414 1.000 15.78506 115 ASP A CA 1
ATOM 898 C C . ASP A 1 115 ? 6.84572 -10.54972 -15.79725 1.000 15.01666 115 ASP A C 1
ATOM 899 O O . ASP A 1 115 ? 7.68404 -10.17131 -14.97374 1.000 16.84373 115 ASP A O 1
ATOM 904 N N . VAL A 1 116 ? 6.71231 -11.82486 -16.18567 1.000 14.60136 116 VAL A N 1
ATOM 905 C CA . VAL A 1 116 ? 7.35660 -12.93621 -15.49368 1.000 15.88560 116 VAL A CA 1
ATOM 906 C C . VAL A 1 116 ? 8.54312 -13.43132 -16.30999 1.000 17.06721 116 VAL A C 1
ATOM 907 O O . VAL A 1 116 ? 8.42458 -13.66521 -17.52398 1.000 17.13819 116 VAL A O 1
ATOM 911 N N . PHE A 1 117 ? 9.68862 -13.60883 -15.64175 1.000 14.43935 117 PHE A N 1
ATOM 912 C CA . PHE A 1 117 ? 10.87910 -14.18228 -16.26793 1.000 14.38675 117 PHE A CA 1
ATOM 913 C C . PHE A 1 117 ? 11.39334 -15.33771 -15.41305 1.000 20.56896 117 PHE A C 1
ATOM 914 O O . PHE A 1 117 ? 11.26202 -15.32181 -14.19140 1.000 18.05086 117 PHE A O 1
ATOM 922 N N . ARG A 1 118 ? 11.99654 -16.34538 -16.04563 1.000 20.34401 118 ARG A N 1
ATOM 923 C CA . ARG A 1 118 ? 12.60575 -17.41495 -15.25473 1.000 17.94968 118 ARG A CA 1
ATOM 924 C C . ARG A 1 118 ? 13.85694 -17.91210 -15.94546 1.000 21.61456 118 ARG A C 1
ATOM 925 O O . ARG A 1 118 ? 13.97708 -17.83351 -17.17021 1.000 22.54812 118 ARG A O 1
ATOM 933 N N . LYS A 1 119 ? 14.80154 -18.40248 -15.14622 1.000 18.48000 119 LYS A N 1
ATOM 934 C CA . LYS A 1 119 ? 15.96918 -19.05036 -15.71595 1.000 21.75523 119 LYS A CA 1
ATOM 935 C C . LYS A 1 119 ? 15.52667 -20.27704 -16.49975 1.000 21.89829 119 LYS A C 1
ATOM 936 O O . LYS A 1 119 ? 14.59499 -20.98079 -16.10793 1.000 24.82754 119 LYS A O 1
ATOM 942 N N . ALA A 1 120 ? 16.22388 -20.55670 -17.59755 1.000 27.42270 120 ALA A N 1
ATOM 943 C CA . ALA A 1 120 ? 15.98503 -21.76581 -18.36815 1.000 30.80876 120 ALA A CA 1
ATOM 944 C C . ALA A 1 120 ? 17.03606 -22.76129 -17.90084 1.000 40.98764 120 ALA A C 1
ATOM 945 O O . ALA A 1 120 ? 18.23048 -22.58152 -18.15001 1.000 39.28692 120 ALA A O 1
ATOM 947 N N . LYS A 1 121 ? 16.59749 -23.75062 -17.13062 1.000 46.90069 121 LYS A N 1
ATOM 948 C CA . LYS A 1 121 ? 17.46006 -24.84347 -16.71042 1.000 51.32580 121 LYS A CA 1
ATOM 949 C C . LYS A 1 121 ? 17.51470 -25.83530 -17.86409 1.000 50.77233 121 LYS A C 1
ATOM 950 O O . LYS A 1 121 ? 17.02109 -26.95879 -17.78671 1.000 46.91943 121 LYS A O 1
ATOM 956 N N . LEU A 1 122 ? 18.10921 -25.36215 -18.96125 1.000 52.89634 122 LEU A N 1
ATOM 957 C CA . LEU A 1 122 ? 18.27383 -26.13176 -20.18725 1.000 56.97221 122 LEU A CA 1
ATOM 958 C C . LEU A 1 122 ? 19.75210 -26.32407 -20.49054 1.000 53.00498 122 LEU A C 1
ATOM 959 O O . LEU A 1 122 ? 20.53436 -26.65889 -19.59764 1.000 58.54055 122 LEU A O 1
ATOM 961 N N . ALA B 1 2 ? 29.99125 8.31915 -18.31338 1.000 54.46385 2 ALA B N 1
ATOM 962 C CA . ALA B 1 2 ? 28.69428 7.68716 -18.18222 1.000 52.54164 2 ALA B CA 1
ATOM 963 C C . ALA B 1 2 ? 27.94769 8.23873 -16.97262 1.000 53.12318 2 ALA B C 1
ATOM 964 O O . ALA B 1 2 ? 28.53825 8.89125 -16.11017 1.000 67.26973 2 ALA B O 1
ATOM 966 N N . LYS B 1 3 ? 26.64320 7.97972 -16.91940 1.000 50.11471 3 LYS B N 1
ATOM 967 C CA . LYS B 1 3 ? 25.83858 8.35329 -15.76746 1.000 45.40256 3 LYS B CA 1
ATOM 968 C C . LYS B 1 3 ? 25.82479 7.26064 -14.69889 1.000 50.71053 3 LYS B C 1
ATOM 969 O O . LYS B 1 3 ? 25.30534 7.49359 -13.60123 1.000 51.32199 3 LYS B O 1
ATOM 975 N N . SER B 1 4 ? 26.39565 6.08987 -14.99580 1.000 48.27437 4 SER B N 1
ATOM 976 C CA . SER B 1 4 ? 26.63352 5.01441 -14.03664 1.000 41.04515 4 SER B CA 1
ATOM 977 C C . SER B 1 4 ? 27.52642 3.97967 -14.71981 1.000 43.31685 4 SER B C 1
ATOM 978 O O . SER B 1 4 ? 27.76979 4.04647 -15.9289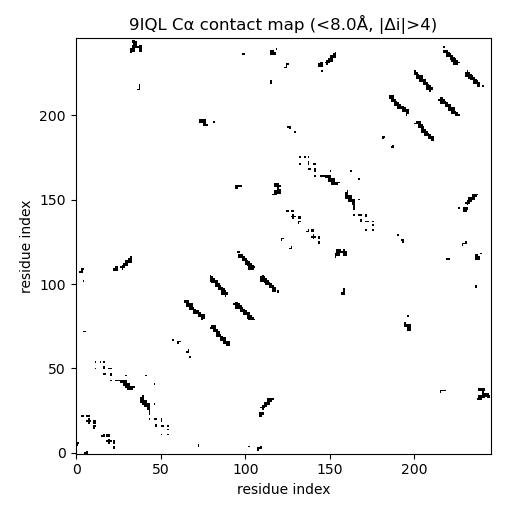3 1.000 39.85947 4 SER B O 1
ATOM 981 N N . VAL B 1 5 ? 28.01902 3.01672 -13.93204 1.000 36.14446 5 VAL B N 1
ATOM 982 C CA . VAL B 1 5 ? 28.81012 1.93967 -14.52708 1.000 33.75208 5 VAL B CA 1
ATOM 983 C C . VAL B 1 5 ? 27.94340 1.07883 -15.44008 1.000 29.74560 5 VAL B C 1
ATOM 984 O O . VAL B 1 5 ? 28.44805 0.45601 -16.38707 1.000 29.30288 5 VAL B O 1
ATOM 988 N N . ILE B 1 6 ? 26.63542 1.03419 -15.18744 1.000 27.13230 6 ILE B N 1
ATOM 989 C CA . ILE B 1 6 ? 25.74181 0.31391 -16.09534 1.000 27.59319 6 ILE B CA 1
ATOM 990 C C . ILE B 1 6 ? 25.67094 1.01948 -17.43891 1.000 28.79928 6 ILE B C 1
ATOM 991 O O . ILE B 1 6 ? 25.78165 0.38535 -18.49318 1.000 31.70447 6 ILE B O 1
ATOM 996 N N . HIS B 1 7 ? 25.52841 2.34652 -17.42625 1.000 31.61254 7 HIS B N 1
ATOM 997 C CA . HIS B 1 7 ? 25.57776 3.09922 -18.67430 1.000 37.53629 7 HIS B CA 1
ATOM 998 C C . HIS B 1 7 ? 26.90041 2.87284 -19.40230 1.000 36.32072 7 HIS B C 1
ATOM 999 O O . HIS B 1 7 ? 26.92029 2.66952 -20.62339 1.000 38.14125 7 HIS B O 1
ATOM 1006 N N . GLN B 1 8 ? 28.01912 2.90127 -18.66736 1.000 34.51840 8 GLN B N 1
ATOM 1007 C CA . GLN B 1 8 ? 29.31531 2.62824 -19.27460 1.000 38.74425 8 GLN B CA 1
ATOM 1008 C C . GLN B 1 8 ? 29.35912 1.25176 -19.92316 1.000 35.31081 8 GLN B C 1
ATOM 1009 O O . GLN B 1 8 ? 29.87267 1.09822 -21.03759 1.000 36.68067 8 GLN B O 1
ATOM 1015 N N . PHE B 1 9 ? 28.83742 0.23599 -19.23666 1.000 33.30142 9 PHE B N 1
ATOM 1016 C CA . PHE B 1 9 ? 28.91094 -1.12075 -19.76145 1.000 30.99287 9 PHE B CA 1
ATOM 1017 C C . PHE B 1 9 ? 28.20673 -1.23344 -21.11286 1.000 30.41560 9 PHE B C 1
ATOM 1018 O O . PHE B 1 9 ? 28.76707 -1.77477 -22.07324 1.000 33.48719 9 PHE B O 1
ATOM 1026 N N . PHE B 1 10 ? 26.98290 -0.69981 -21.22212 1.000 30.54948 10 PHE B N 1
ATOM 1027 C CA . PHE B 1 10 ? 26.26775 -0.84110 -22.48978 1.000 28.84084 10 PHE B CA 1
ATOM 1028 C C . PHE B 1 10 ? 26.84735 0.06182 -23.57211 1.000 37.39364 10 PHE B C 1
ATOM 1029 O O . PHE B 1 10 ? 26.83753 -0.31411 -24.74911 1.000 42.20386 10 PHE B O 1
ATOM 1037 N N . GLU B 1 11 ? 27.36831 1.23863 -23.20835 1.000 34.72475 11 GLU B N 1
ATOM 1038 C CA . GLU B 1 11 ? 28.09758 2.04211 -24.18592 1.000 42.82337 11 GLU B CA 1
ATOM 1039 C C . GLU B 1 11 ? 29.26991 1.26730 -24.77275 1.000 43.52659 11 GLU B C 1
ATOM 1040 O O . GLU B 1 11 ? 29.46261 1.25420 -25.99164 1.000 45.15146 11 GLU B O 1
ATOM 1046 N N . SER B 1 12 ? 30.07662 0.61754 -23.92158 1.000 43.18236 12 SER B N 1
ATOM 1047 C CA . SER B 1 12 ? 31.27363 -0.04955 -24.43187 1.000 41.27088 12 SER B CA 1
ATOM 1048 C C . SER B 1 12 ? 30.92575 -1.32058 -25.19241 1.000 38.28355 12 SER B C 1
ATOM 1049 O O . SER B 1 12 ? 31.55730 -1.63362 -26.20856 1.000 43.74232 12 SER B O 1
ATOM 1052 N N . GLY B 1 13 ? 29.92475 -2.06519 -24.72237 1.000 37.65566 13 GLY B N 1
ATOM 1053 C CA . GLY B 1 13 ? 29.53303 -3.26983 -25.42922 1.000 36.20022 13 GLY B CA 1
ATOM 1054 C C . GLY B 1 13 ? 29.05809 -2.97280 -26.83762 1.000 47.15575 13 GLY B C 1
ATOM 1055 O O . GLY B 1 13 ? 29.45137 -3.64536 -27.79561 1.000 49.22543 13 GLY B O 1
ATOM 1056 N N . ALA B 1 14 ? 28.21369 -1.94998 -26.98300 1.000 48.14873 14 ALA B N 1
ATOM 1057 C CA . ALA B 1 14 ? 27.69071 -1.60693 -28.29843 1.000 48.54396 14 ALA B CA 1
ATOM 1058 C C . ALA B 1 14 ? 28.79995 -1.23001 -29.26845 1.000 51.51506 14 ALA B C 1
ATOM 1059 O O . ALA B 1 14 ? 28.66836 -1.47238 -30.47243 1.000 55.05669 14 ALA B O 1
ATOM 1061 N N . LYS B 1 15 ? 29.89703 -0.64852 -28.77283 1.000 48.47322 15 LYS B N 1
ATOM 1062 C CA . LYS B 1 15 ? 31.04494 -0.32398 -29.61098 1.000 50.33398 15 LYS B CA 1
ATOM 1063 C C . LYS B 1 15 ? 31.91734 -1.53194 -29.94499 1.000 50.65010 15 LYS B C 1
ATOM 1064 O O . LYS B 1 15 ? 32.87196 -1.38951 -30.71788 1.000 52.63924 15 LYS B O 1
ATOM 1070 N N . GLY B 1 16 ? 31.62745 -2.70948 -29.39320 1.000 51.16273 16 GLY B N 1
ATOM 1071 C CA . GLY B 1 16 ? 32.55863 -3.80908 -29.56228 1.000 52.91088 16 GLY B CA 1
ATOM 1072 C C . GLY B 1 16 ? 33.83022 -3.68110 -28.75221 1.000 50.31773 16 GLY B C 1
ATOM 1073 O O . GLY B 1 16 ? 34.79742 -4.40889 -29.01351 1.000 52.05630 16 GLY B O 1
ATOM 1074 N N . ASP B 1 17 ? 33.86212 -2.76109 -27.78373 1.000 51.95695 17 ASP B N 1
ATOM 1075 C CA . ASP B 1 17 ? 34.98591 -2.61497 -26.85430 1.000 45.64763 17 ASP B CA 1
ATOM 1076 C C . ASP B 1 17 ? 34.83383 -3.65177 -25.74011 1.000 43.28736 17 ASP B C 1
ATOM 1077 O O . ASP B 1 17 ? 34.32790 -3.38607 -24.64368 1.000 42.04865 17 ASP B O 1
ATOM 1082 N N . VAL B 1 18 ? 35.26852 -4.87408 -26.04251 1.000 45.40812 18 VAL B N 1
ATOM 1083 C CA . VAL B 1 18 ? 35.23993 -5.93456 -25.04016 1.000 39.26042 18 VAL B CA 1
ATOM 1084 C C . VAL B 1 18 ? 36.00298 -5.50030 -23.79273 1.000 38.81078 18 VAL B C 1
ATOM 1085 O O . VAL B 1 18 ? 35.49697 -5.59536 -22.67047 1.000 40.75285 18 VAL B O 1
ATOM 1089 N N . ASP B 1 19 ? 37.22922 -5.00143 -23.97324 1.000 42.23760 19 ASP B N 1
ATOM 1090 C CA . ASP B 1 19 ? 38.07291 -4.66661 -22.82704 1.000 40.77057 19 ASP B CA 1
ATOM 1091 C C . ASP B 1 19 ? 37.39694 -3.64736 -21.91687 1.000 39.23013 19 ASP B C 1
ATOM 1092 O O . ASP B 1 19 ? 37.42986 -3.78255 -20.68676 1.000 38.06726 19 ASP B O 1
ATOM 1097 N N . GLY B 1 20 ? 36.78726 -2.61380 -22.50189 1.000 41.21660 20 GLY B N 1
ATOM 1098 C CA . GLY B 1 20 ? 36.10433 -1.61437 -21.69236 1.000 40.30885 20 GLY B CA 1
ATOM 1099 C C . GLY B 1 20 ? 34.88284 -2.15919 -20.97323 1.000 36.94853 20 GLY B C 1
ATOM 1100 O O . GLY B 1 20 ? 34.62690 -1.81525 -19.81335 1.000 34.19796 20 GLY B O 1
ATOM 1101 N N . ALA B 1 21 ? 34.08763 -2.98897 -21.65653 1.000 35.71708 21 ALA B N 1
ATOM 1102 C CA . ALA B 1 21 ? 32.94969 -3.60128 -20.98805 1.000 33.52533 21 ALA B CA 1
ATOM 1103 C C . ALA B 1 21 ? 33.41799 -4.52217 -19.87119 1.000 32.83102 21 ALA B C 1
ATOM 1104 O O . ALA B 1 21 ? 32.79503 -4.58907 -18.80523 1.000 30.78250 21 ALA B O 1
ATOM 1106 N N . TRP B 1 22 ? 34.52539 -5.23095 -20.09336 1.000 32.48159 22 TRP B N 1
ATOM 1107 C CA . TRP B 1 22 ? 35.01056 -6.16050 -19.07923 1.000 33.47815 22 TRP B CA 1
ATOM 1108 C C . TRP B 1 22 ? 35.44533 -5.41525 -17.82573 1.000 32.15284 22 TRP B C 1
ATOM 1109 O O . TRP B 1 22 ? 35.22797 -5.88174 -16.70078 1.000 31.03873 22 TRP B O 1
ATOM 1120 N N . ALA B 1 23 ? 36.09001 -4.26661 -18.00459 1.000 33.69423 23 ALA B N 1
ATOM 1121 C CA . ALA B 1 23 ? 36.58365 -3.49420 -16.87768 1.000 34.13771 23 ALA B CA 1
ATOM 1122 C C . ALA B 1 23 ? 35.46295 -2.96793 -15.98514 1.000 32.26691 23 ALA B C 1
ATOM 1123 O O . ALA B 1 23 ? 35.75280 -2.50154 -14.88044 1.000 32.46956 23 ALA B O 1
ATOM 1125 N N . CYS B 1 24 ? 34.19964 -3.03637 -16.42177 1.000 30.63507 24 CYS B N 1
ATOM 1126 C CA . CYS B 1 24 ? 33.09633 -2.60906 -15.56605 1.000 28.96379 24 CYS B CA 1
ATOM 1127 C C . CYS B 1 24 ? 32.82443 -3.58966 -14.43498 1.000 27.65712 24 CYS B C 1
ATOM 1128 O O . CYS B 1 24 ? 32.05553 -3.26217 -13.52185 1.000 26.56696 24 CYS B O 1
ATOM 1131 N N . PHE B 1 25 ? 33.37476 -4.79659 -14.50185 1.000 27.88453 25 PHE B N 1
ATOM 1132 C CA . PHE B 1 25 ? 33.06907 -5.81836 -13.51425 1.000 26.85003 25 PHE B CA 1
ATOM 1133 C C . PHE B 1 25 ? 34.11240 -5.84094 -12.40515 1.000 28.02357 25 PHE B C 1
ATOM 1134 O O . PHE B 1 25 ? 35.31678 -5.73089 -12.65477 1.000 29.78442 25 PHE B O 1
ATOM 1142 N N . ALA B 1 26 ? 33.62750 -5.96139 -11.17594 1.000 27.21061 26 ALA B N 1
ATOM 1143 C CA . ALA B 1 26 ? 34.49180 -6.19663 -10.03364 1.000 29.13661 26 ALA B CA 1
ATOM 1144 C C . ALA B 1 26 ? 35.22815 -7.51489 -10.21964 1.000 29.08563 26 ALA B C 1
ATOM 1145 O O . ALA B 1 26 ? 34.73349 -8.42899 -10.87448 1.000 28.30132 26 ALA B O 1
ATOM 1147 N N . ASP B 1 27 ? 36.41919 -7.62852 -9.62242 1.000 30.81838 27 ASP B N 1
ATOM 1148 C CA . ASP B 1 27 ? 37.15743 -8.87884 -9.76308 1.000 31.82944 27 ASP B CA 1
ATOM 1149 C C . ASP B 1 27 ? 36.38518 -10.06477 -9.19716 1.000 30.77028 27 ASP B C 1
ATOM 1150 O O . ASP B 1 27 ? 36.56052 -11.19697 -9.65910 1.000 31.12908 27 ASP B O 1
ATOM 1155 N N . ASP B 1 28 ? 35.54835 -9.84498 -8.18518 1.000 29.71307 28 ASP B N 1
ATOM 1156 C CA . ASP B 1 28 ? 34.71545 -10.92192 -7.65498 1.000 32.52727 28 ASP B CA 1
ATOM 1157 C C . ASP B 1 28 ? 33.30195 -10.91865 -8.23549 1.000 32.18725 28 ASP B C 1
ATOM 1158 O O . ASP B 1 28 ? 32.39126 -11.52844 -7.65996 1.000 27.43604 28 ASP B O 1
ATOM 1163 N N . ALA B 1 29 ? 33.10739 -10.28860 -9.38828 1.000 26.24644 29 ALA B N 1
ATOM 1164 C CA . ALA B 1 29 ? 31.79003 -10.25893 -10.01517 1.000 24.52053 29 ALA B CA 1
ATOM 1165 C C . ALA B 1 29 ? 31.38757 -11.62840 -10.57188 1.000 24.19640 29 ALA B C 1
ATOM 1166 O O . ALA B 1 29 ? 32.24515 -12.47793 -10.88265 1.000 25.43932 29 ALA B O 1
ATOM 1168 N N . VAL B 1 30 ? 30.06823 -11.82477 -10.72394 1.000 23.07769 30 VAL B N 1
ATOM 1169 C CA . VAL B 1 30 ? 29.51219 -12.97576 -11.42507 1.000 24.29550 30 VAL B CA 1
ATOM 1170 C C . VAL B 1 30 ? 28.47739 -12.48060 -12.41609 1.000 22.61428 30 VAL B C 1
ATOM 1171 O O . VAL B 1 30 ? 27.72396 -11.53853 -12.13704 1.000 21.14866 30 VAL B O 1
ATOM 1175 N N . TRP B 1 31 ? 28.48089 -13.09777 -13.59274 1.000 23.75327 31 TRP B N 1
ATOM 1176 C CA . TRP B 1 31 ? 27.44990 -12.94234 -14.60660 1.000 22.49808 31 TRP B CA 1
ATOM 1177 C C . TRP B 1 31 ? 26.60772 -14.21249 -14.55317 1.000 20.44806 31 TRP B C 1
ATOM 1178 O O . TRP B 1 31 ? 27.12387 -15.30853 -14.78622 1.000 24.50900 31 TRP B O 1
ATOM 1189 N N . LEU B 1 32 ? 25.34941 -14.08401 -14.14507 1.000 20.87689 32 LEU B N 1
ATOM 1190 C CA . LEU B 1 32 ? 24.46074 -15.23927 -14.01433 1.000 21.10124 32 LEU B CA 1
ATOM 1191 C C . LEU B 1 32 ? 23.63142 -15.32281 -15.28558 1.000 22.74661 32 LEU B C 1
ATOM 1192 O O . LEU B 1 32 ? 22.65365 -14.58819 -15.45007 1.000 20.46710 32 LEU B O 1
ATOM 1197 N N . ALA B 1 33 ? 24.04585 -16.20141 -16.19633 1.000 23.50708 33 ALA B N 1
ATOM 1198 C CA . ALA B 1 33 ? 23.44440 -16.31301 -17.52339 1.000 24.37690 33 ALA B CA 1
ATOM 1199 C C . ALA B 1 33 ? 22.03072 -16.88970 -17.44960 1.000 25.01042 33 ALA B C 1
ATOM 1200 O O . ALA B 1 33 ? 21.65025 -17.55479 -16.48797 1.000 24.86929 33 ALA B O 1
ATOM 1202 N N . SER B 1 34 ? 21.24148 -16.59704 -18.48331 1.000 24.31721 34 SER B N 1
ATOM 1203 C CA . SER B 1 34 ? 19.82663 -16.95084 -18.45948 1.000 20.18115 34 SER B CA 1
ATOM 1204 C C . SER B 1 34 ? 19.56934 -18.44958 -18.51461 1.000 29.97869 34 SER B C 1
ATOM 1205 O O . SER B 1 34 ? 18.48231 -18.88633 -18.10837 1.000 31.70338 34 SER B O 1
ATOM 1208 N N . GLU B 1 35 ? 20.50505 -19.23361 -19.03531 1.000 30.61726 35 GLU B N 1
ATOM 1209 C CA . GLU B 1 35 ? 20.31771 -20.66106 -19.26609 1.000 36.02452 35 GLU B CA 1
ATOM 1210 C C . GLU B 1 35 ? 21.46886 -21.45389 -18.68006 1.000 36.54468 35 GLU B C 1
ATOM 1211 O O . GLU B 1 35 ? 22.62236 -21.02515 -18.74625 1.000 36.96093 35 GLU B O 1
ATOM 1217 N N . GLY B 1 36 ? 21.15346 -22.62398 -18.13819 1.000 33.50885 36 GLY B N 1
ATOM 1218 C CA . GLY B 1 36 ? 22.16382 -23.52890 -17.63172 1.000 29.72218 36 GLY B CA 1
ATOM 1219 C C . GLY B 1 36 ? 21.59021 -24.46005 -16.58830 1.000 38.75588 36 GLY B C 1
ATOM 1220 O O . GLY B 1 36 ? 20.38044 -24.50108 -16.35954 1.000 37.75868 36 GLY B O 1
ATOM 1221 N N . PRO B 1 37 ? 22.44641 -25.23737 -15.92843 1.000 40.79176 37 PRO B N 1
ATOM 1222 C CA . PRO B 1 37 ? 21.95683 -26.23337 -14.96990 1.000 38.58027 37 PRO B CA 1
ATOM 1223 C C . PRO B 1 37 ? 21.74423 -25.73531 -13.54774 1.000 41.21924 37 PRO B C 1
ATOM 1224 O O . PRO B 1 37 ? 21.34445 -26.53340 -12.69381 1.000 46.00823 37 PRO B O 1
ATOM 1228 N N . GLU B 1 38 ? 21.95769 -24.45862 -13.26498 1.000 38.64248 38 GLU B N 1
ATOM 1229 C CA . GLU B 1 38 ? 22.07028 -24.03855 -11.87412 1.000 39.40850 38 GLU B CA 1
ATOM 1230 C C . GLU B 1 38 ? 20.76105 -23.75722 -11.13496 1.000 41.16597 38 GLU B C 1
ATOM 1231 O O . GLU B 1 38 ? 20.73685 -23.90226 -9.90887 1.000 37.58944 38 GLU B O 1
ATOM 1237 N N . PRO B 1 39 ? 19.65618 -23.34685 -11.78967 1.000 35.92029 39 PRO B N 1
ATOM 1238 C CA . PRO B 1 39 ? 19.43211 -23.04328 -13.20855 1.000 36.68266 39 PRO B CA 1
ATOM 1239 C C . PRO B 1 39 ? 20.14335 -21.75305 -13.60304 1.000 34.40977 39 PRO B C 1
ATOM 1240 O O . PRO B 1 39 ? 20.43683 -20.92017 -12.75574 1.000 33.76281 39 PRO B O 1
ATOM 1244 N N . GLY B 1 40 ? 20.38328 -21.54098 -14.88458 1.000 34.47270 40 GLY B N 1
ATOM 1245 C CA . GLY B 1 40 ? 21.29672 -20.50563 -15.30130 1.000 34.17305 40 GLY B CA 1
ATOM 1246 C C . GLY B 1 40 ? 22.71623 -21.02689 -15.22252 1.000 35.66700 40 GLY B C 1
ATOM 1247 O O . GLY B 1 40 ? 22.97564 -22.17281 -14.85659 1.000 36.93571 40 GLY B O 1
ATOM 1248 N N . ARG B 1 41 ? 23.65420 -20.15951 -15.58695 1.000 24.33468 41 ARG B N 1
ATOM 1249 C CA . ARG B 1 41 ? 25.06793 -20.52417 -15.65866 1.000 28.81705 41 ARG B CA 1
ATOM 1250 C C . ARG B 1 41 ? 25.89675 -19.40434 -15.05894 1.000 29.24012 41 ARG B C 1
ATOM 1251 O O . ARG B 1 41 ? 25.74262 -18.24517 -15.44406 1.000 26.56964 41 ARG B O 1
ATOM 1259 N N . THR B 1 42 ? 26.76958 -19.73826 -14.12672 1.000 27.88015 42 THR B N 1
ATOM 1260 C CA . THR B 1 42 ? 27.60542 -18.72721 -13.49257 1.000 26.06205 42 THR B CA 1
ATOM 1261 C C . THR B 1 42 ? 28.91683 -18.53317 -14.24406 1.000 28.54365 42 THR B C 1
ATOM 1262 O O . THR B 1 42 ? 29.65589 -19.49436 -14.49002 1.000 28.54850 42 THR B O 1
ATOM 1266 N N . TYR B 1 43 ? 29.20307 -17.27898 -14.58799 1.000 24.47127 43 TYR B N 1
ATOM 1267 C CA . TYR B 1 43 ? 30.46969 -16.86517 -15.18618 1.000 25.74205 43 TYR B CA 1
ATOM 1268 C C . TYR B 1 43 ? 31.18548 -15.95347 -14.20376 1.000 25.84033 43 TYR B C 1
ATOM 1269 O O . TYR B 1 43 ? 30.63785 -14.92282 -13.81012 1.000 25.86411 43 TYR B O 1
ATOM 1278 N N . THR B 1 44 ? 32.40685 -16.32888 -13.80449 1.000 27.49923 44 THR B N 1
ATOM 1279 C CA . THR B 1 44 ? 33.22267 -15.42453 -12.99974 1.000 28.02004 44 THR B CA 1
ATOM 1280 C C . THR B 1 44 ? 33.90289 -14.39936 -13.90652 1.000 28.56142 44 THR B C 1
ATOM 1281 O O . THR B 1 44 ? 33.81553 -14.45956 -15.13348 1.000 28.79989 44 THR B O 1
ATOM 1285 N N . LYS B 1 45 ? 34.58519 -13.43003 -13.29833 1.000 29.02242 45 LYS B N 1
ATOM 1286 C CA . LYS B 1 45 ? 35.15531 -12.36500 -14.12051 1.000 29.70802 45 LYS B CA 1
ATOM 1287 C C . LYS B 1 45 ? 36.13346 -12.89909 -15.17147 1.000 31.87935 45 LYS B C 1
ATOM 1288 O O . LYS B 1 45 ? 36.18593 -12.37934 -16.29147 1.000 32.00579 45 LYS B O 1
ATOM 1294 N N A THR B 1 46 ? 36.91752 -13.93302 -14.84114 0.570 33.02494 46 THR B N 1
ATOM 1295 N N B THR B 1 46 ? 36.94436 -13.89603 -14.82011 0.430 33.04601 46 THR B N 1
ATOM 1296 C CA A THR B 1 46 ? 37.84308 -14.46763 -15.83980 0.570 35.05411 46 THR B CA 1
ATOM 1297 C CA B THR B 1 46 ? 37.82197 -14.48732 -15.82250 0.430 35.02122 46 THR B CA 1
ATOM 1298 C C A THR B 1 46 ? 37.10356 -15.12086 -17.00310 0.570 34.68954 46 THR B C 1
ATOM 1299 C C B THR B 1 46 ? 37.02539 -14.97782 -17.02255 0.430 34.51307 46 THR B C 1
ATOM 1300 O O A THR B 1 46 ? 37.62928 -15.16260 -18.12112 0.570 37.29847 46 THR B O 1
ATOM 1301 O O B THR B 1 46 ? 37.40785 -14.73898 -18.17458 0.430 36.29640 46 THR B O 1
ATOM 1308 N N . GLU B 1 47 ? 35.89493 -15.63123 -16.77016 1.000 32.96230 47 GLU B N 1
ATOM 1309 C CA . GLU B 1 47 ? 35.10339 -16.25968 -17.81550 1.000 34.21814 47 GLU B CA 1
ATOM 1310 C C . GLU B 1 47 ? 34.22804 -15.26860 -18.57133 1.000 32.12673 47 GLU B C 1
ATOM 1311 O O . GLU B 1 47 ? 33.72993 -15.60505 -19.64945 1.000 33.92563 47 GLU B O 1
ATOM 1317 N N A ILE B 1 48 ? 34.04760 -14.05517 -18.04092 0.876 30.26198 48 ILE B N 1
ATOM 1318 N N B ILE B 1 48 ? 34.03330 -14.06067 -18.04605 0.124 30.24671 48 ILE B N 1
ATOM 1319 C CA A ILE B 1 48 ? 33.14657 -13.08704 -18.66024 0.876 29.74592 48 ILE B CA 1
ATOM 1320 C CA B ILE B 1 48 ? 33.11134 -13.13765 -18.69375 0.124 29.78995 48 ILE B CA 1
ATOM 1321 C C A ILE B 1 48 ? 33.72054 -12.54846 -19.96269 0.876 32.44259 48 ILE B C 1
ATOM 1322 C C B ILE B 1 48 ? 33.70613 -12.47195 -19.92490 0.124 32.46110 48 ILE B C 1
ATOM 1323 O O A ILE B 1 48 ? 32.97599 -12.26242 -20.90936 0.876 31.95692 48 ILE B O 1
ATOM 1324 O O B ILE B 1 48 ? 32.94360 -12.03306 -20.79514 0.124 32.83964 48 ILE B O 1
ATOM 1333 N N . ARG B 1 49 ? 35.03842 -12.40755 -20.05024 1.000 32.55562 49 ARG B N 1
ATOM 1334 C CA . ARG B 1 49 ? 35.60160 -11.81818 -21.25445 1.000 34.26513 49 ARG B CA 1
ATOM 1335 C C . ARG B 1 49 ? 35.26453 -12.65099 -22.48471 1.000 36.08959 49 ARG B C 1
ATOM 1336 O O . ARG B 1 49 ? 34.90808 -12.09626 -23.52755 1.000 36.43791 49 ARG B O 1
ATOM 1344 N N . ASP B 1 50 ? 35.38032 -13.97877 -22.39443 1.000 37.55841 50 ASP B N 1
ATOM 1345 C CA . ASP B 1 50 ? 35.02152 -14.80189 -23.54628 1.000 40.85706 50 ASP B CA 1
ATOM 1346 C C . ASP B 1 50 ? 33.53928 -14.69307 -23.85765 1.000 39.88801 50 ASP B C 1
ATOM 1347 O O . ASP B 1 50 ? 33.14735 -14.64952 -25.02890 1.000 45.37463 50 ASP B O 1
ATOM 1352 N N . LEU B 1 51 ? 32.69630 -14.65884 -22.82455 1.000 36.66395 51 LEU B N 1
ATOM 1353 C CA . LEU B 1 51 ? 31.28505 -14.41385 -23.06441 1.000 34.49494 51 LEU B CA 1
ATOM 1354 C C . LEU B 1 51 ? 31.08814 -13.10661 -23.81420 1.000 36.68580 51 LEU B C 1
ATOM 1355 O O . LEU B 1 51 ? 30.32555 -13.04937 -24.78459 1.000 39.00709 51 LEU B O 1
ATOM 1360 N N . LEU B 1 52 ? 31.79340 -12.05041 -23.40477 1.000 31.84494 52 LEU B N 1
ATOM 1361 C CA . LEU B 1 52 ? 31.65570 -10.78257 -24.10893 1.000 35.26406 52 LEU B CA 1
ATOM 1362 C C . LEU B 1 52 ? 32.13347 -10.88372 -25.55425 1.000 43.03540 52 LEU B C 1
ATOM 1363 O O . LEU B 1 52 ? 31.56148 -10.23511 -26.43907 1.000 41.54332 52 LEU B O 1
ATOM 1368 N N . VAL B 1 53 ? 33.16646 -1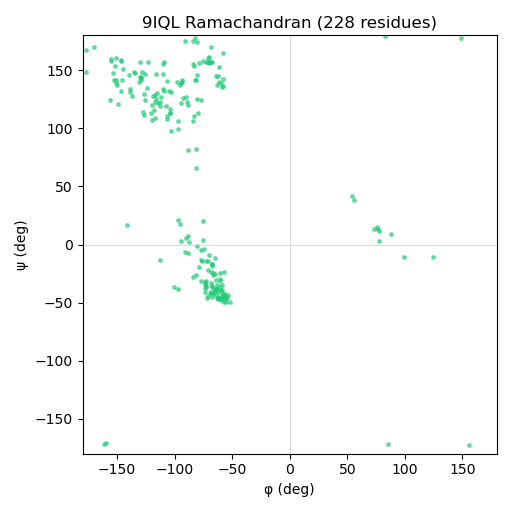1.68814 -25.82708 1.000 41.65261 53 VAL B N 1
ATOM 1369 C CA . VAL B 1 53 ? 33.59100 -11.84810 -27.21731 1.000 39.10322 53 VAL B CA 1
ATOM 1370 C C . VAL B 1 53 ? 32.55731 -12.65383 -27.99797 1.000 48.56409 53 VAL B C 1
ATOM 1371 O O . VAL B 1 53 ? 32.19137 -12.28150 -29.11941 1.000 50.19675 53 VAL B O 1
ATOM 1375 N N . GLN B 1 54 ? 32.04848 -13.75029 -27.41634 1.000 42.56727 54 GLN B N 1
ATOM 1376 C CA . GLN B 1 54 ? 30.99540 -14.51412 -28.08467 1.000 44.60469 54 GLN B CA 1
ATOM 1377 C C . GLN B 1 54 ? 29.78051 -13.63648 -28.36151 1.000 47.11593 54 GLN B C 1
ATOM 1378 O O . GLN B 1 54 ? 29.20716 -13.67208 -29.45633 1.000 50.91300 54 GLN B O 1
ATOM 1384 N N . LEU B 1 55 ? 29.37013 -12.83954 -27.37272 1.000 45.43058 55 LEU B N 1
ATOM 1385 C CA . LEU B 1 55 ? 28.24624 -11.93171 -27.57638 1.000 46.76451 55 LEU B CA 1
ATOM 1386 C C . LEU B 1 55 ? 28.57073 -10.87896 -28.62620 1.000 51.45271 55 LEU B C 1
ATOM 1387 O O . LEU B 1 55 ? 27.67415 -10.41160 -29.33862 1.000 50.56134 55 LEU B O 1
ATOM 1392 N N . ASP B 1 56 ? 29.84337 -10.49533 -28.74275 1.000 44.79059 56 ASP B N 1
ATOM 1393 C CA . ASP B 1 56 ? 30.20608 -9.45635 -29.70218 1.000 49.64618 56 ASP B CA 1
ATOM 1394 C C . ASP B 1 56 ? 30.03460 -9.94796 -31.13636 1.000 48.90404 56 ASP B C 1
ATOM 1395 O O . ASP B 1 56 ? 29.54757 -9.20673 -31.99818 1.000 53.61040 56 ASP B O 1
ATOM 1400 N N . GLU B 1 57 ? 30.41707 -11.19817 -31.41403 1.000 50.86669 57 GLU B N 1
ATOM 1401 C CA . GLU B 1 57 ? 30.17083 -11.76205 -32.73544 1.000 55.50381 57 GLU B CA 1
ATOM 1402 C C . GLU B 1 57 ? 28.72868 -12.22730 -32.90630 1.000 60.15788 57 GLU B C 1
ATOM 1403 O O . GLU B 1 57 ? 28.27552 -12.39231 -34.04289 1.000 58.64965 57 GLU B O 1
ATOM 1409 N N . MET B 1 58 ? 27.99851 -12.44255 -31.80938 1.000 58.32053 58 MET B N 1
ATOM 1410 C CA . MET B 1 58 ? 26.54967 -12.58887 -31.90493 1.000 56.38387 58 MET B CA 1
ATOM 1411 C C . MET B 1 58 ? 25.91749 -11.30200 -32.41880 1.000 57.61890 58 MET B C 1
ATOM 1412 O O . MET B 1 58 ? 25.06261 -11.32422 -33.31368 1.000 57.80423 58 MET B O 1
ATOM 1417 N N . ALA B 1 59 ? 26.34032 -10.16428 -31.86483 1.000 50.85033 59 ALA B N 1
ATOM 1418 C CA . ALA B 1 59 ? 25.76458 -8.88343 -32.25684 1.000 53.08086 59 ALA B CA 1
ATOM 1419 C C . ALA B 1 59 ? 26.01971 -8.58219 -33.72904 1.000 58.35737 59 ALA B C 1
ATOM 1420 O O . ALA B 1 59 ? 25.13506 -8.06957 -34.42354 1.000 61.70771 59 ALA B O 1
ATOM 1422 N N . ARG B 1 60 ? 27.22414 -8.88275 -34.22650 1.000 56.63908 60 ARG B N 1
ATOM 1423 C CA . ARG B 1 60 ? 27.49420 -8.65862 -35.64444 1.000 59.88302 60 ARG B CA 1
ATOM 1424 C C . ARG B 1 60 ? 26.53182 -9.45214 -36.51580 1.000 61.19385 60 ARG B C 1
ATOM 1425 O O . ARG B 1 60 ? 26.05987 -8.95513 -37.54530 1.000 63.02188 60 ARG B O 1
ATOM 1433 N N . THR B 1 61 ? 26.21833 -10.68791 -36.11377 1.000 59.95559 61 THR B N 1
ATOM 1434 C CA . THR B 1 61 ? 25.39154 -11.54159 -36.96072 1.000 63.45203 61 THR B CA 1
ATOM 1435 C C . THR B 1 61 ? 23.93971 -11.07364 -36.96191 1.000 61.77949 61 THR B C 1
ATOM 1436 O O . THR B 1 61 ? 23.25608 -11.16951 -37.98798 1.000 62.47989 61 THR B O 1
ATOM 1440 N N . VAL B 1 62 ? 23.44694 -10.56464 -35.82873 1.000 62.64771 62 VAL B N 1
ATOM 1441 C CA . VAL B 1 62 ? 22.11560 -9.96166 -35.83047 1.000 60.88009 62 VAL B CA 1
ATOM 1442 C C . VAL B 1 62 ? 22.15362 -8.61004 -36.53082 1.000 59.77654 62 VAL B C 1
ATOM 1443 O O . VAL B 1 62 ? 21.24716 -8.26598 -37.29815 1.000 60.57629 62 VAL B O 1
ATOM 1447 N N . ARG B 1 63 ? 23.20350 -7.82537 -36.27983 1.000 60.45502 63 ARG B N 1
ATOM 1448 C CA . ARG B 1 63 ? 23.37007 -6.56013 -36.98389 1.000 62.53641 63 ARG B CA 1
ATOM 1449 C C . ARG B 1 63 ? 23.37315 -6.77815 -38.48979 1.000 61.52560 63 ARG B C 1
ATOM 1450 O O . ARG B 1 63 ? 22.72672 -6.03264 -39.23784 1.000 65.10497 63 ARG B O 1
ATOM 1458 N N . ALA B 1 64 ? 24.06415 -7.82237 -38.94939 1.000 60.52692 64 ALA B N 1
ATOM 1459 C CA . ALA B 1 64 ? 24.16683 -8.12806 -40.37465 1.000 63.29846 64 ALA B CA 1
ATOM 1460 C C . ALA B 1 64 ? 22.88504 -8.74446 -40.92918 1.000 61.83629 64 ALA B C 1
ATOM 1461 O O . ALA B 1 64 ? 22.90287 -9.38857 -41.98531 1.000 63.95887 64 ALA B O 1
ATOM 1463 N N . GLN B 1 65 ? 21.76433 -8.55022 -40.23246 1.000 59.56525 65 GLN B N 1
ATOM 1464 C CA . GLN B 1 65 ? 20.48898 -9.08374 -40.69876 1.000 65.63147 65 GLN B CA 1
ATOM 1465 C C . GLN B 1 65 ? 19.32072 -8.12690 -40.45369 1.000 64.43297 65 GLN B C 1
ATOM 1466 O O . GLN B 1 65 ? 18.15800 -8.55637 -40.50327 1.000 62.22235 65 GLN B O 1
ATOM 1472 N N . GLY B 1 66 ? 19.59283 -6.84775 -40.19267 1.000 63.46120 66 GLY B N 1
ATOM 1473 C CA . GLY B 1 66 ? 18.54795 -5.88183 -39.91550 1.000 61.82602 66 GLY B CA 1
ATOM 1474 C C . GLY B 1 66 ? 17.94973 -5.94701 -38.52412 1.000 62.86208 66 GLY B C 1
ATOM 1475 O O . GLY B 1 66 ? 17.00846 -5.19063 -38.23868 1.000 63.50858 66 GLY B O 1
ATOM 1476 N N . MET B 1 67 ? 18.46205 -6.81816 -37.65104 1.000 59.32911 67 MET B N 1
ATOM 1477 C CA . MET B 1 67 ? 17.96933 -6.91557 -36.28484 1.000 50.53631 67 MET B CA 1
ATOM 1478 C C . MET B 1 67 ? 18.61779 -5.84107 -35.42363 1.000 53.58432 67 MET B C 1
ATOM 1479 O O . MET B 1 67 ? 19.80402 -5.53049 -35.57497 1.000 58.85038 67 MET B O 1
ATOM 1484 N N . ASP B 1 68 ? 17.83180 -5.27374 -34.51478 1.000 54.98371 68 ASP B N 1
ATOM 1485 C CA . ASP B 1 68 ? 18.29641 -4.22501 -33.61346 1.000 58.60815 68 ASP B CA 1
ATOM 1486 C C . ASP B 1 68 ? 17.99566 -4.60487 -32.17118 1.000 50.77616 68 ASP B C 1
ATOM 1487 O O . ASP B 1 68 ? 16.86565 -4.98470 -31.84962 1.000 50.18426 68 ASP B O 1
ATOM 1492 N N . GLY B 1 69 ? 19.01112 -4.50879 -31.31392 1.000 51.14073 69 GLY B N 1
ATOM 1493 C CA . GLY B 1 69 ? 18.82451 -4.68512 -29.88486 1.000 48.48735 69 GLY B CA 1
ATOM 1494 C C . GLY B 1 69 ? 18.58929 -3.34827 -29.19692 1.000 44.99429 69 GLY B C 1
ATOM 1495 O O . GLY B 1 69 ? 19.20431 -2.34300 -29.53773 1.000 50.76538 69 GLY B O 1
ATOM 1496 N N . VAL B 1 70 ? 17.69935 -3.35483 -28.20838 1.000 38.21828 70 VAL B N 1
ATOM 1497 C CA . VAL B 1 70 ? 17.32518 -2.15745 -27.46258 1.000 30.13306 70 VAL B CA 1
ATOM 1498 C C . VAL B 1 70 ? 17.53802 -2.44921 -25.98563 1.000 33.52202 70 VAL B C 1
ATOM 1499 O O . VAL B 1 70 ? 16.99410 -3.42600 -25.46674 1.000 33.54431 70 VAL B O 1
ATOM 1503 N N . PHE B 1 71 ? 18.33187 -1.61537 -25.31541 1.000 29.95766 71 PHE B N 1
ATOM 1504 C CA . PHE B 1 71 ? 18.59687 -1.74430 -23.88788 1.000 29.57668 71 PHE B CA 1
ATOM 1505 C C . PHE B 1 71 ? 18.09792 -0.49598 -23.18187 1.000 31.47279 71 PHE B C 1
ATOM 1506 O O . PHE B 1 71 ? 18.58990 0.61041 -23.43804 1.000 30.40085 71 PHE B O 1
ATOM 1514 N N . GLU B 1 72 ? 17.10152 -0.66666 -22.32084 1.000 26.57775 72 GLU B N 1
ATOM 1515 C CA . GLU B 1 72 ? 16.49471 0.48448 -21.67701 1.000 26.11753 72 GLU B CA 1
ATOM 1516 C C . GLU B 1 72 ? 17.39626 1.04982 -20.58433 1.000 25.47236 72 GLU B C 1
ATOM 1517 O O . GLU B 1 72 ? 18.28408 0.38038 -20.03810 1.000 25.15487 72 GLU B O 1
ATOM 1523 N N . GLU B 1 73 ? 17.15229 2.31257 -20.27146 1.000 27.45563 73 GLU B N 1
ATOM 1524 C CA . GLU B 1 73 ? 17.87910 2.96839 -19.20508 1.000 26.57349 73 GLU B CA 1
ATOM 1525 C C . GLU B 1 73 ? 17.66613 2.19334 -17.90099 1.000 26.83110 73 GLU B C 1
ATOM 1526 O O . GLU B 1 73 ? 16.54005 1.7733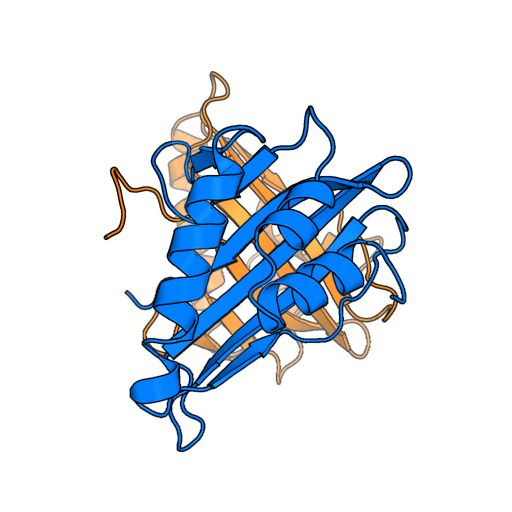6 -17.61068 1.000 25.27982 73 GLU B O 1
ATOM 1532 N N . PRO B 1 74 ? 18.70949 1.96004 -17.10585 1.000 25.17757 74 PRO B N 1
ATOM 1533 C CA . PRO B 1 74 ? 18.49935 1.26732 -15.82653 1.000 23.74533 74 PRO B CA 1
ATOM 1534 C C . PRO B 1 74 ? 17.53859 2.04470 -14.93610 1.000 29.77241 74 PRO B C 1
ATOM 1535 O O . PRO B 1 74 ? 17.58579 3.27925 -14.85633 1.000 27.22900 74 PRO B O 1
ATOM 1539 N N . VAL B 1 75 ? 16.64986 1.31156 -14.27286 1.000 22.50247 75 VAL B N 1
ATOM 1540 C CA . VAL B 1 75 ? 15.80121 1.87222 -13.22764 1.000 21.93677 75 VAL B CA 1
ATOM 1541 C C . VAL B 1 75 ? 16.24011 1.24528 -11.91379 1.000 22.51334 75 VAL B C 1
ATOM 1542 O O . VAL B 1 75 ? 16.25638 0.01557 -11.77403 1.000 22.04239 75 VAL B O 1
ATOM 1546 N N . PHE B 1 76 ? 16.61845 2.07991 -10.95757 1.000 23.13124 76 PHE B N 1
ATOM 1547 C CA . PHE B 1 76 ? 17.18443 1.56687 -9.72198 1.000 19.78523 76 PHE B CA 1
ATOM 1548 C C . PHE B 1 76 ? 16.09815 1.15961 -8.74066 1.000 21.52655 76 PHE B C 1
ATOM 1549 O O . PHE B 1 76 ? 14.97138 1.66193 -8.78536 1.000 22.69440 76 PHE B O 1
ATOM 1557 N N . LEU B 1 77 ? 16.44632 0.21236 -7.87069 1.000 21.90919 77 LEU B N 1
ATOM 1558 C CA . LEU B 1 77 ? 15.55610 -0.20785 -6.80453 1.000 21.33653 77 LEU B CA 1
ATOM 1559 C C . LEU B 1 77 ? 15.66892 0.76599 -5.64230 1.000 23.53615 77 LEU B C 1
ATOM 1560 O O . LEU B 1 77 ? 16.46621 1.70620 -5.65992 1.000 24.59415 77 LEU B O 1
ATOM 1565 N N . THR B 1 78 ? 14.85936 0.53574 -4.59976 1.000 24.29681 78 THR B N 1
ATOM 1566 C CA . THR B 1 78 ? 14.99455 1.34073 -3.39186 1.000 25.94262 78 THR B CA 1
ATOM 1567 C C . THR B 1 78 ? 16.30982 1.06365 -2.66777 1.000 24.35226 78 THR B C 1
ATOM 1568 O O . THR B 1 78 ? 16.71216 1.86450 -1.82463 1.000 29.42176 78 THR B O 1
ATOM 1572 N N . ASP B 1 79 ? 16.95704 -0.05611 -2.95431 1.000 24.72572 79 ASP B N 1
ATOM 1573 C CA . ASP B 1 79 ? 18.37462 -0.28587 -2.69211 1.000 26.00482 79 ASP B CA 1
ATOM 1574 C C . ASP B 1 79 ? 19.11822 0.33021 -3.86262 1.000 25.40567 79 ASP B C 1
ATOM 1575 O O . ASP B 1 79 ? 19.03072 -0.18757 -4.98010 1.000 26.69947 79 ASP B O 1
ATOM 1580 N N . PRO B 1 80 ? 19.84115 1.43402 -3.65673 1.000 24.26255 80 PRO B N 1
ATOM 1581 C CA . PRO B 1 80 ? 20.38590 2.19047 -4.79033 1.000 25.41555 80 PRO B CA 1
ATOM 1582 C C . PRO B 1 80 ? 21.56635 1.51177 -5.44787 1.000 28.70984 80 PRO B C 1
ATOM 1583 O O . PRO B 1 80 ? 22.05304 2.01221 -6.46398 1.000 27.77613 80 PRO B O 1
ATOM 1587 N N . ASP B 1 81 ? 22.02104 0.38649 -4.90930 1.000 26.49578 81 ASP B N 1
ATOM 1588 C CA . ASP B 1 81 ? 23.06047 -0.42484 -5.53426 1.000 30.78476 81 ASP B CA 1
ATOM 1589 C C . ASP B 1 81 ? 22.50336 -1.49063 -6.47438 1.000 27.47007 81 ASP B C 1
ATOM 1590 O O . ASP B 1 81 ? 23.26257 -2.31925 -6.98577 1.000 23.93218 81 ASP B O 1
ATOM 1595 N N . LYS B 1 82 ? 21.19798 -1.50136 -6.71722 1.000 22.71782 82 LYS B N 1
ATOM 1596 C CA . LYS B 1 82 ? 20.57929 -2.49372 -7.58694 1.000 21.69300 82 LYS B CA 1
ATOM 1597 C C . LYS B 1 82 ? 19.72223 -1.78323 -8.61859 1.000 19.77478 82 LYS B C 1
ATOM 1598 O O . LYS B 1 82 ? 19.09442 -0.77060 -8.30458 1.000 20.60434 82 LYS B O 1
ATOM 1604 N N . ALA B 1 83 ? 19.67981 -2.32371 -9.83925 1.000 17.63934 83 ALA B N 1
ATOM 1605 C CA . ALA B 1 83 ? 18.87529 -1.73924 -10.90846 1.000 15.80581 83 ALA B CA 1
ATOM 1606 C C . ALA B 1 83 ? 18.43685 -2.82026 -11.89093 1.000 18.49751 83 ALA B C 1
ATOM 1607 O O . ALA B 1 83 ? 19.10111 -3.85364 -12.04859 1.000 17.87784 83 ALA B O 1
ATOM 1609 N N . VAL B 1 84 ? 17.30515 -2.57447 -12.55820 1.000 19.36507 84 VAL B N 1
ATOM 1610 C CA . VAL B 1 84 ? 16.85332 -3.44059 -13.64656 1.000 15.77130 84 VAL B CA 1
ATOM 1611 C C . VAL B 1 84 ? 17.07538 -2.72227 -14.97189 1.000 19.58750 84 VAL B C 1
ATOM 1612 O O . VAL B 1 84 ? 16.89638 -1.49908 -15.08241 1.000 20.67114 84 VAL B O 1
ATOM 1616 N N . VAL B 1 85 ? 17.50639 -3.48994 -15.96538 1.000 17.26920 85 VAL B N 1
ATOM 1617 C CA . VAL B 1 85 ? 17.59198 -3.07382 -17.35574 1.000 18.00328 85 VAL B CA 1
ATOM 1618 C C . VAL B 1 85 ? 16.71580 -4.01329 -18.17879 1.000 18.00632 85 VAL B C 1
ATOM 1619 O O . VAL B 1 85 ? 17.06027 -5.18820 -18.35135 1.000 19.89787 85 VAL B O 1
ATOM 1623 N N . GLU B 1 86 ? 15.62706 -3.49069 -18.74067 1.000 17.83908 86 GLU B N 1
ATOM 1624 C CA . GLU B 1 86 ? 14.81113 -4.23244 -19.69843 1.000 18.91484 86 GLU B CA 1
ATOM 1625 C C . GLU B 1 86 ? 15.43715 -4.16927 -21.08672 1.000 23.02426 86 GLU B C 1
ATOM 1626 O O . GLU B 1 86 ? 15.98137 -3.12499 -21.49100 1.000 23.64948 86 GLU B O 1
ATOM 1632 N N . TRP B 1 87 ? 15.36985 -5.27717 -21.83116 1.000 16.29842 87 TRP B N 1
ATOM 1633 C CA . TRP B 1 87 ? 15.98015 -5.26142 -23.16291 1.000 21.23996 87 TRP B CA 1
ATOM 1634 C C . TRP B 1 87 ? 15.20312 -6.13899 -24.13566 1.000 21.76924 87 TRP B C 1
ATOM 1635 O O . TRP B 1 87 ? 14.46044 -7.03618 -23.73653 1.000 22.32442 87 TRP B O 1
ATOM 1646 N N . SER B 1 88 ? 15.38911 -5.87348 -25.42964 1.000 21.78238 88 SER B N 1
ATOM 1647 C CA . SER B 1 88 ? 14.67688 -6.62391 -26.45763 1.000 27.28434 88 SER B CA 1
ATOM 1648 C C . SER B 1 88 ? 15.49854 -6.62096 -27.73716 1.000 31.54261 88 SER B C 1
ATOM 1649 O O . SER B 1 88 ? 16.25164 -5.68225 -28.00002 1.000 34.60695 88 SER B O 1
ATOM 1652 N N . LEU B 1 89 ? 15.38590 -7.70698 -28.49812 1.000 30.44413 89 LEU B N 1
ATOM 1653 C CA . LEU B 1 89 ? 15.97553 -7.82866 -29.82623 1.000 32.90097 89 LEU B CA 1
ATOM 1654 C C . LEU B 1 89 ? 14.83009 -7.94795 -30.82328 1.000 35.81842 89 LEU B C 1
ATOM 1655 O O . LEU B 1 89 ? 13.89349 -8.72862 -30.60760 1.000 29.17722 89 LEU B O 1
ATOM 1660 N N . ARG B 1 90 ? 14.87462 -7.14758 -31.88652 1.000 35.39639 90 ARG B N 1
ATOM 1661 C CA . ARG B 1 90 ? 13.70612 -7.04156 -32.74292 1.000 35.38698 90 ARG B CA 1
ATOM 1662 C C . ARG B 1 90 ? 14.14424 -6.99190 -34.19512 1.000 37.24662 90 ARG B C 1
ATOM 1663 O O . ARG B 1 90 ? 15.20672 -6.46088 -34.52541 1.000 40.06625 90 ARG B O 1
ATOM 1671 N N . LYS B 1 91 ? 13.31779 -7.57943 -35.05074 1.000 39.37725 91 LYS B N 1
ATOM 1672 C CA . LYS B 1 91 ? 13.54908 -7.53818 -36.48205 1.000 40.98485 91 LYS B CA 1
ATOM 1673 C C . LYS B 1 91 ? 13.36571 -6.11449 -37.00330 1.000 45.07421 91 LYS B C 1
ATOM 1674 O O . LYS B 1 91 ? 12.86457 -5.22424 -36.30824 1.000 43.21097 91 LYS B O 1
ATOM 1680 N N . ALA B 1 92 ? 13.75786 -5.91185 -38.26142 1.000 42.85512 92 ALA B N 1
ATOM 1681 C CA . ALA B 1 92 ? 13.59876 -4.60368 -38.88324 1.000 47.47311 92 ALA B CA 1
ATOM 1682 C C . ALA B 1 92 ? 12.14816 -4.14717 -38.81084 1.000 48.06554 92 ALA B C 1
ATOM 1683 O O . ALA B 1 92 ? 11.86228 -3.00094 -38.44371 1.000 49.41303 92 ALA B O 1
ATOM 1685 N N . ASP B 1 93 ? 11.21162 -5.04324 -39.13504 1.000 51.93281 93 ASP B N 1
ATOM 1686 C CA . ASP B 1 93 ? 9.79253 -4.69802 -39.12228 1.000 50.82853 93 ASP B CA 1
ATOM 1687 C C . ASP B 1 93 ? 9.19867 -4.61178 -37.71842 1.000 49.97294 93 ASP B C 1
ATOM 1688 O O . ASP B 1 93 ? 7.98523 -4.40844 -37.59454 1.000 51.58347 93 ASP B O 1
ATOM 1693 N N . GLY B 1 94 ? 10.00375 -4.76737 -36.66486 1.000 43.63383 94 GLY B N 1
ATOM 1694 C CA . GLY B 1 94 ? 9.54173 -4.57128 -35.30951 1.000 42.77827 94 GLY B CA 1
ATOM 1695 C C . GLY B 1 94 ? 9.19434 -5.83370 -34.55515 1.000 42.28389 94 GLY B C 1
ATOM 1696 O O . GLY B 1 94 ? 8.98953 -5.76786 -33.33975 1.000 46.86134 94 GLY B O 1
ATOM 1697 N N . GLU B 1 95 ? 9.11991 -6.97473 -35.23047 1.000 43.63462 95 GLU B N 1
ATOM 1698 C CA . GLU B 1 95 ? 8.81586 -8.21905 -34.53768 1.000 43.74530 95 GLU B CA 1
ATOM 1699 C C . GLU B 1 95 ? 9.85802 -8.50740 -33.46153 1.000 37.19026 95 GLU B C 1
ATOM 1700 O O . GLU B 1 95 ? 11.06689 -8.35522 -33.67763 1.000 34.22803 95 GLU B O 1
ATOM 1706 N N . VAL B 1 96 ? 9.37896 -8.91461 -32.29015 1.000 37.55606 96 VAL B N 1
ATOM 1707 C CA . VAL B 1 96 ? 10.25811 -9.20777 -31.16051 1.000 33.40595 96 VAL B CA 1
ATOM 1708 C C . VAL B 1 96 ? 10.79362 -10.62929 -31.30638 1.000 36.15635 96 VAL B C 1
ATOM 1709 O O . VAL B 1 96 ? 10.02442 -11.59089 -31.38758 1.000 40.17184 96 VAL B O 1
ATOM 1713 N N A VAL B 1 97 ? 12.11848 -10.77825 -31.30445 0.464 35.50276 97 VAL B N 1
ATOM 1714 N N B VAL B 1 97 ? 12.11341 -10.75350 -31.36663 0.536 35.56978 97 VAL B N 1
ATOM 1715 C CA A VAL B 1 97 ? 12.72303 -12.10576 -31.42897 0.464 36.59635 97 VAL B CA 1
ATOM 1716 C CA B VAL B 1 97 ? 12.76810 -12.05607 -31.43676 0.536 36.61822 97 VAL B CA 1
ATOM 1717 C C A VAL B 1 97 ? 13.21964 -12.59242 -30.06808 0.464 37.35995 97 VAL B C 1
ATOM 1718 C C B VAL B 1 97 ? 13.12630 -12.56786 -30.04836 0.536 37.34070 97 VAL B C 1
ATOM 1719 O O A VAL B 1 97 ? 13.31555 -13.80474 -29.82824 0.464 36.18028 97 VAL B O 1
ATOM 1720 O O B VAL B 1 97 ? 13.02131 -13.76808 -29.76895 0.536 36.07389 97 VAL B O 1
ATOM 1727 N N . ASP B 1 98 ? 13.55458 -11.65996 -29.17642 1.000 31.44726 98 ASP B N 1
ATOM 1728 C CA . ASP B 1 98 ? 14.03596 -12.02581 -27.85603 1.000 29.76690 98 ASP B CA 1
ATOM 1729 C C . ASP B 1 98 ? 13.79515 -10.84535 -26.92040 1.000 28.93807 98 ASP B C 1
ATOM 1730 O O . ASP B 1 98 ? 13.86302 -9.68277 -27.33417 1.000 26.07395 98 ASP B O 1
ATOM 1735 N N . ARG B 1 99 ? 13.48666 -11.14823 -25.66259 1.000 22.47792 99 ARG B N 1
ATOM 1736 C CA . ARG B 1 99 ? 13.18073 -10.10114 -24.69763 1.000 19.16534 99 ARG B CA 1
ATOM 1737 C C . ARG B 1 99 ? 13.58601 -10.59153 -23.31234 1.000 18.51531 99 ARG B C 1
ATOM 1738 O O . ARG B 1 99 ? 13.37003 -11.76175 -22.97587 1.000 21.49572 99 ARG B O 1
ATOM 1746 N N . GLY B 1 100 ? 14.13308 -9.70172 -22.49746 1.000 16.48876 100 GLY B N 1
ATOM 1747 C CA . GLY B 1 100 ? 14.56649 -10.13586 -21.19179 1.000 17.25985 100 GLY B CA 1
ATOM 1748 C C . GLY B 1 100 ? 14.74571 -8.97677 -20.24823 1.000 17.41116 100 GLY B C 1
ATOM 1749 O O . GLY B 1 100 ? 14.36741 -7.84495 -20.54306 1.000 17.57456 100 GLY B O 1
ATOM 1750 N N . ILE B 1 101 ? 15.30875 -9.28017 -19.08604 1.000 17.94326 101 ILE B N 1
ATOM 1751 C CA . ILE B 1 101 ? 15.61053 -8.26191 -18.08485 1.000 15.62975 101 ILE B CA 1
ATOM 1752 C C . ILE B 1 101 ? 16.88971 -8.65223 -17.36015 1.000 21.73297 101 ILE B C 1
ATOM 1753 O O . ILE B 1 101 ? 17.15149 -9.83241 -17.10420 1.000 18.93686 101 ILE B O 1
ATOM 1758 N N . ASP B 1 102 ? 17.71985 -7.65839 -17.06485 1.000 16.69349 102 ASP B N 1
ATOM 1759 C CA . ASP B 1 102 ? 18.90097 -7.84498 -16.24629 1.000 16.41831 102 ASP B CA 1
ATOM 1760 C C . ASP B 1 102 ? 18.70202 -7.19447 -14.90222 1.000 20.79714 102 ASP B C 1
ATOM 1761 O O . ASP B 1 102 ? 18.34790 -6.01489 -14.84313 1.000 19.20937 102 ASP B O 1
ATOM 1766 N N . LEU B 1 103 ? 19.02215 -7.91664 -13.83213 1.000 15.73564 103 LEU B N 1
ATOM 1767 C CA . LEU B 1 103 ? 19.06439 -7.32801 -12.50178 1.000 15.25032 103 LEU B CA 1
ATOM 1768 C C . LEU B 1 103 ? 20.54028 -7.13060 -12.13510 1.000 15.25536 103 LEU B C 1
ATOM 1769 O O . LEU B 1 103 ? 21.27908 -8.09729 -11.93956 1.000 17.68081 103 LEU B O 1
ATOM 1774 N N . PHE B 1 104 ? 20.96323 -5.87587 -12.01755 1.000 16.74897 104 PHE B N 1
ATOM 1775 C CA . PHE B 1 104 ? 22.32933 -5.54100 -11.67505 1.000 18.72745 104 PHE B CA 1
ATOM 1776 C C . PHE B 1 104 ? 22.46225 -5.33438 -10.17731 1.000 18.36242 104 PHE B C 1
ATOM 1777 O O . PHE B 1 104 ? 21.58741 -4.74471 -9.54198 1.000 20.38036 104 PHE B O 1
ATOM 1785 N N . THR B 1 105 ? 23.55503 -5.83397 -9.61735 1.000 17.47729 105 THR B N 1
ATOM 1786 C CA . THR B 1 105 ? 23.99046 -5.46014 -8.28128 1.000 19.06165 105 THR B CA 1
ATOM 1787 C C . THR B 1 105 ? 25.32837 -4.76891 -8.43599 1.000 22.80565 105 THR B C 1
ATOM 1788 O O . THR B 1 105 ? 26.24226 -5.33094 -9.04617 1.000 23.79562 105 THR B O 1
ATOM 1792 N N . LEU B 1 106 ? 25.43085 -3.55406 -7.91383 1.000 20.56236 106 LEU B N 1
ATOM 1793 C CA . LEU B 1 106 ? 26.64551 -2.75445 -8.02111 1.000 23.45762 106 LEU B CA 1
ATOM 1794 C C . LEU B 1 106 ? 27.32259 -2.63534 -6.66614 1.000 27.70175 106 LEU B C 1
ATOM 1795 O O . LEU B 1 106 ? 26.67655 -2.71453 -5.62074 1.000 26.09404 106 LEU B O 1
ATOM 1800 N N . ARG B 1 107 ? 28.63378 -2.40447 -6.68611 1.000 25.09848 107 ARG B N 1
ATOM 1801 C CA . ARG B 1 107 ? 29.35398 -2.23213 -5.43791 1.000 29.30657 107 ARG B CA 1
ATOM 1802 C C . ARG B 1 107 ? 30.60068 -1.41745 -5.74142 1.000 30.98226 107 ARG B C 1
ATOM 1803 O O . ARG B 1 107 ? 31.38656 -1.78884 -6.62147 1.000 34.82461 107 ARG B O 1
ATOM 1811 N N . ASP B 1 108 ? 30.77182 -0.29791 -5.04242 1.000 38.10166 108 ASP B N 1
ATOM 1812 C CA . ASP B 1 108 ? 31.98642 0.51422 -5.19259 1.000 38.57668 108 ASP B CA 1
ATOM 1813 C C . ASP B 1 108 ? 32.20821 0.91283 -6.65446 1.000 33.96334 108 ASP B C 1
ATOM 1814 O O . ASP B 1 108 ? 33.33996 0.93156 -7.15447 1.000 38.40060 108 ASP B O 1
ATOM 1819 N N . GLY B 1 109 ? 31.11450 1.21805 -7.35236 1.000 38.75635 109 GLY B N 1
ATOM 1820 C CA . GLY B 1 109 ? 31.20959 1.71192 -8.71466 1.000 35.40074 109 GLY B CA 1
ATOM 1821 C C . GLY B 1 109 ? 31.52167 0.67043 -9.76378 1.000 35.17601 109 GLY B C 1
ATOM 1822 O O . GLY B 1 109 ? 31.89021 1.02682 -10.88600 1.000 37.38072 109 GLY B O 1
ATOM 1823 N N . LYS B 1 110 ? 31.38375 -0.60798 -9.43704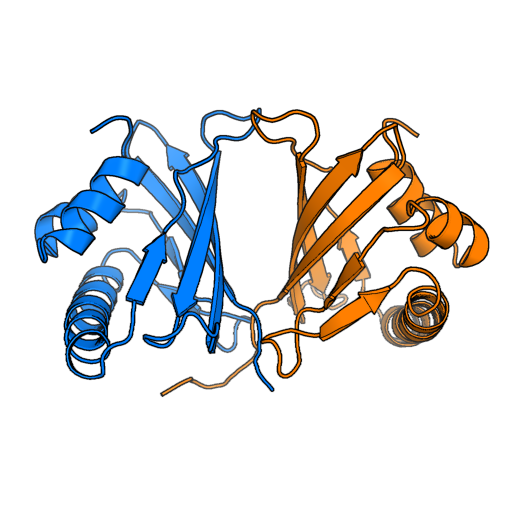 1.000 32.49898 110 LYS B N 1
ATOM 1824 C CA . LYS B 1 110 ? 31.67818 -1.69903 -10.34930 1.000 28.48485 110 LYS B CA 1
ATOM 1825 C C . LYS B 1 110 ? 30.47808 -2.62719 -10.32811 1.000 25.27054 110 LYS B C 1
ATOM 1826 O O . LYS B 1 110 ? 29.70887 -2.63295 -9.36849 1.000 30.32512 110 LYS B O 1
ATOM 1832 N N . ILE B 1 111 ? 30.30749 -3.40803 -11.38958 1.000 24.06218 111 ILE B N 1
ATOM 1833 C CA . ILE B 1 111 ? 29.25035 -4.41764 -11.41209 1.000 22.43886 111 ILE B CA 1
ATOM 1834 C C . ILE B 1 111 ? 29.70752 -5.60648 -10.57881 1.000 25.76947 111 ILE B C 1
ATOM 1835 O O . ILE B 1 111 ? 30.75721 -6.20057 -10.85160 1.000 23.55498 111 ILE B O 1
ATOM 1840 N N . LEU B 1 112 ? 28.90758 -5.97611 -9.58207 1.000 23.31867 112 LEU B N 1
ATOM 1841 C CA . LEU B 1 112 ? 29.16744 -7.16728 -8.78386 1.000 24.13574 112 LEU B CA 1
ATOM 1842 C C . LEU B 1 112 ? 28.36262 -8.36908 -9.26665 1.000 21.94200 112 LEU B C 1
ATOM 1843 O O . LEU B 1 112 ? 28.87222 -9.50065 -9.24310 1.000 22.42484 112 LEU B O 1
ATOM 1848 N N . VAL B 1 113 ? 27.12165 -8.15610 -9.67886 1.000 20.23475 113 VAL B N 1
ATOM 1849 C CA . VAL B 1 113 ? 26.28809 -9.22639 -10.21411 1.000 21.09320 113 VAL B CA 1
ATOM 1850 C C . VAL B 1 113 ? 25.51619 -8.70050 -11.40926 1.000 18.24762 113 VAL B C 1
ATOM 1851 O O . VAL B 1 113 ? 24.91859 -7.62529 -11.33886 1.000 19.21949 113 VAL B O 1
ATOM 1855 N N . LYS B 1 114 ? 25.49980 -9.46112 -12.49493 1.000 18.46883 114 LYS B N 1
ATOM 1856 C CA . LYS B 1 114 ? 24.57903 -9.23825 -13.60905 1.000 17.58796 114 LYS B CA 1
ATOM 1857 C C . LYS B 1 114 ? 23.74001 -10.49659 -13.74159 1.000 19.90264 114 LYS B C 1
ATOM 1858 O O . LYS B 1 114 ? 24.24481 -11.52033 -14.21531 1.000 20.30414 114 LYS B O 1
ATOM 1864 N N . ASP B 1 115 ? 22.46047 -10.40919 -13.34666 1.000 18.06961 115 ASP B N 1
ATOM 1865 C CA . ASP B 1 115 ? 21.56480 -11.56404 -13.23570 1.000 17.59371 115 ASP B CA 1
ATOM 1866 C C . ASP B 1 115 ? 20.58532 -11.47440 -14.40442 1.000 17.25782 115 ASP B C 1
ATOM 1867 O O . ASP B 1 115 ? 19.72074 -10.59730 -14.42667 1.000 17.10480 115 ASP B O 1
ATOM 1872 N N . VAL B 1 116 ? 20.74521 -12.35904 -15.38293 1.000 17.65469 116 VAL B N 1
ATOM 1873 C CA . VAL B 1 116 ? 20.10507 -12.23135 -16.69016 1.000 17.08037 116 VAL B CA 1
ATOM 1874 C C . VAL B 1 116 ? 18.92537 -13.18620 -16.78769 1.000 17.91771 116 VAL B C 1
ATOM 1875 O O . VAL B 1 116 ? 19.06867 -14.39068 -16.52978 1.000 20.14102 116 VAL B O 1
ATOM 1879 N N . PHE B 1 117 ? 17.78221 -12.66716 -17.23589 1.000 16.30346 117 PHE B N 1
ATOM 1880 C CA . PHE B 1 117 ? 16.58984 -13.47778 -17.45774 1.000 20.06317 117 PHE B CA 1
ATOM 1881 C C . PHE B 1 117 ? 16.06403 -13.18641 -18.85506 1.000 20.28163 117 PHE B C 1
ATOM 1882 O O . PHE B 1 117 ? 16.12974 -12.04052 -19.31070 1.000 21.12851 117 PHE B O 1
ATOM 1890 N N . ARG B 1 118 ? 15.56897 -14.21340 -19.55699 1.000 21.75204 118 ARG B N 1
ATOM 1891 C CA . ARG B 1 118 ? 14.99536 -14.02725 -20.88206 1.000 21.17595 118 ARG B CA 1
ATOM 1892 C C . ARG B 1 118 ? 13.69983 -14.81048 -20.97938 1.000 25.22899 118 ARG B C 1
ATOM 1893 O O . ARG B 1 118 ? 13.57450 -15.89468 -20.40660 1.000 22.76656 118 ARG B O 1
ATOM 1901 N N . LYS B 1 119 ? 12.76854 -14.28981 -21.77162 1.000 17.96314 119 LYS B N 1
ATOM 1902 C CA . LYS B 1 119 ? 11.58696 -15.07816 -22.08383 1.000 18.41295 119 LYS B CA 1
ATOM 1903 C C . LYS B 1 119 ? 11.99723 -16.31518 -22.87440 1.000 19.63925 119 LYS B C 1
ATOM 1904 O O . LYS B 1 119 ? 12.89306 -16.26753 -23.71999 1.000 23.71555 119 LYS B O 1
ATOM 1910 N N . ALA B 1 120 ? 11.31264 -17.42620 -22.64190 1.000 20.74356 120 ALA B N 1
ATOM 1911 C CA . ALA B 1 120 ? 11.59843 -18.63348 -23.40479 1.000 22.75069 120 ALA B CA 1
ATOM 1912 C C . ALA B 1 120 ? 10.64082 -18.67901 -24.58544 1.000 25.76461 120 ALA B C 1
ATOM 1913 O O . ALA B 1 120 ? 9.42030 -18.62590 -24.39784 1.000 23.99806 120 ALA B O 1
ATOM 1915 N N . LYS B 1 121 ? 11.19291 -18.72960 -25.79476 1.000 28.34626 121 LYS B N 1
ATOM 1916 C CA . LYS B 1 121 ? 10.40322 -18.83045 -27.01660 1.000 28.78793 121 LYS B CA 1
ATOM 1917 C C . LYS B 1 121 ? 9.98400 -20.28738 -27.19476 1.000 28.66232 121 LYS B C 1
ATOM 1918 O O . LYS B 1 121 ? 10.82174 -21.16168 -27.44978 1.000 34.60634 121 LYS B O 1
ATOM 1924 N N . LEU B 1 122 ? 8.68327 -20.55209 -27.08437 1.000 25.58362 122 LEU B N 1
ATOM 1925 C CA . LEU B 1 122 ? 8.16527 -21.91208 -27.13841 1.000 30.56276 122 LEU B CA 1
ATOM 1926 C C . LEU B 1 122 ? 6.79683 -21.87362 -27.79625 1.000 32.62180 122 LEU B C 1
ATOM 1927 O O . LEU B 1 122 ? 6.12165 -20.84289 -27.79776 1.000 27.68211 122 LEU B O 1
ATOM 1932 N N . ALA B 1 123 ? 6.37502 -23.01979 -28.32897 1.000 40.53946 123 ALA B N 1
ATOM 1933 C CA . ALA B 1 123 ? 4.96807 -23.17135 -28.67808 1.000 41.20416 123 ALA B CA 1
ATOM 1934 C C . ALA B 1 123 ? 4.12247 -23.32529 -27.41979 1.000 40.08344 123 ALA B C 1
ATOM 1935 O O . ALA B 1 123 ? 2.98702 -22.83344 -27.35303 1.000 39.73779 123 ALA B O 1
ATOM 1937 N N . ALA B 1 124 ? 4.66096 -24.01756 -26.41821 1.000 39.72729 124 ALA B N 1
ATOM 1938 C CA . ALA B 1 124 ? 3.97251 -24.24051 -25.15409 1.000 48.91511 124 ALA B CA 1
ATOM 1939 C C . ALA B 1 124 ? 4.85227 -24.99449 -24.15604 1.000 48.76253 124 ALA B C 1
ATOM 1940 O O . ALA B 1 124 ? 5.68941 -25.81880 -24.54534 1.000 41.79637 124 ALA B O 1
ATOM 1942 N N . ALA B 1 125 ? 4.67872 -24.71904 -22.86576 1.000 51.38428 125 ALA B N 1
ATOM 1943 C CA . ALA B 1 125 ? 5.30534 -25.49791 -21.80646 1.000 51.54103 125 ALA B CA 1
ATOM 1944 C C . ALA B 1 125 ? 4.23702 -26.29366 -21.06461 1.000 59.65037 125 ALA B C 1
ATOM 1945 O O . ALA B 1 125 ? 3.09404 -25.84692 -20.93207 1.000 54.21667 125 ALA B O 1
ATOM 1947 N N . LEU B 1 126 ? 4.61215 -27.48319 -20.59219 1.000 56.16104 126 LEU B N 1
ATOM 1948 C CA . LEU B 1 126 ? 3.65157 -28.39536 -19.97584 1.000 52.00996 126 LEU B CA 1
ATOM 1949 C C . LEU B 1 126 ? 4.30846 -29.35824 -18.98974 1.000 58.40439 126 LEU B C 1
ATOM 1950 O O . LEU B 1 126 ? 3.91560 -30.52915 -18.90086 1.000 63.69716 126 LEU B O 1
#

Sequence (246 aa):
AKSVIHQFFESGAKGDVDGAWACFADDAVWLASEGPEPGRTYTKTTEIRDLLVQLDEMARTTVRAQGMDGVFEEPVFLTDPDKAVVEWSLRKADGEVVDRGIDLFTLRDGKILVKDVFRKAKLAKSVIHQFFESGAKGDVDGAWACFADDAVWLASEGPEPGRTYTKTTEIIRDLLVQLDEMARTVRAQGMDGVFEEPVFLTDPDKAVVEWSLRKADGEVVVDRGIDLFTLRDGKILVKDVFRKAKLAAAL

Foldseek 3Di:
DVALVVQLVVCLVVVNLVSNLVLADQAAWEFAAPDDVRGDTDGSVRVSVVSVVVSVVVVVCVVQQKDKDKDDWAADVPNQKIKIWIFIAHNVGHTDKTWMWIFGHDPRGTRYTYIHIDDPD/DVALVVQLVVCLVVVNLVSNLVQADQAAWEFAAPDDVRGDIDGSVRVSVVSVVVSVVVVVCVVQQKDKDWDDWDADVPNQKTKIWMFIAHNVGHTPKTWMWIFGHDPRGTRYTHIHIDDDDPDDD